Protein AF-0000000084498545 (afdb_homodimer)

Radius of gyration: 18.56 Å; Cα contacts (8 Å, |Δi|>4): 744; chains: 2; bounding box: 38×65×35 Å

pLDDT: mean 92.35, std 13.58, range [27.62, 98.94]

Nearest PDB structures (foldseek):
  8hjx-assembly1_B  TM=9.190E-01  e=2.070E-10  Thermotoga maritima MSB8
  8awn-assembly1_A-2  TM=9.269E-01  e=2.419E-10  Thermotoga maritima
  8zyg-assembly1_B  TM=9.243E-01  e=6.827E-10  Thermotoga maritima MSB8
  8awo-assembly1_B  TM=9.135E-01  e=8.401E-10  Thermotoga maritima
  8zyh-assembly1_B  TM=9.111E-01  e=8.401E-10  Thermotoga maritima MSB8

Foldseek 3Di:
DPVDDDDDPVPFDKDDDDADPWPQKIKTFGADCPPHDFKTKMKMKHAAQTKDAKKFAQKKKKKAWQAAKWWKQWQLDTDIDGHGDMDIHHHGIIMMITRNDNGITMMMMMITDDPTGDMGGDPDDSDDPVD/DVVDDDDDPVPFDKDDDDADPFPQKIKTFGADCPPHDFKTKMKMKHAAQTKDAKKFAQKKKKKAWQAAKWWKQWQLDTDIDGHGDMDIHHHGIIMMITRNDNGITMMMMMITDDPTGDMGGDPDDSDDPVD

Sequence (262 aa):
MDGYYRGNINDVKSSEVKIGNSRDAYIQWLITDRQEKSYAMRRFIIKPNGIIQMHYHDYYESLYIIRGKCIACVNNDSMELKSGDFIFIDSRFKHELINNGSEDLEFICVINYTKNMDIIPVNDECRDNVIMDGYYRGNINDVKSSEVKIGNSRDAYIQWLITDRQEKSYAMRRFIIKPNGIIQMHYHDYYESLYIIRGKCIACVNNDSMELKSGDFIFIDSRFKHELINNGSEDLEFICVINYTKNMDIIPVNDECRDNVI

Secondary structure (DSSP, 8-state):
--SEEEEEGGGS--EE--STT-EEEEEEEEE--TTS-SEEEEEEEEEEEEEEEEEEESS-EEEEEEESEEEEEETTEEEEEETTEEEEE-TT--EEEE--SSS-EEEEEEEE--S---EEE----S-TT--/--SEEEEEGGGS--EE--STT-EEEEEEEEE--TTS-SEEEEEEEEEEEEEEEEEEESS-EEEEEEESEEEEEETTEEEEEETTEEEEE-TT--EEEE--SSS-EEEEEEEE--S---EEE----SGGG--

Structure (mmCIF, N/CA/C/O backbone):
data_AF-0000000084498545-model_v1
#
loop_
_entity.id
_entity.type
_entity.pdbx_description
1 polymer 'Cupin type-2 domain-containing protein'
#
loop_
_atom_site.group_PDB
_atom_site.id
_atom_site.type_symbol
_atom_site.label_atom_id
_atom_site.label_alt_id
_atom_site.label_comp_id
_atom_site.label_asym_id
_atom_site.label_entity_id
_atom_site.label_seq_id
_atom_site.pdbx_PDB_ins_code
_atom_site.Cartn_x
_atom_site.Cartn_y
_atom_site.Cartn_z
_atom_site.occupancy
_atom_site.B_iso_or_equiv
_atom_site.auth_seq_id
_atom_site.auth_comp_id
_atom_site.auth_asym_id
_atom_site.auth_atom_id
_atom_site.pdbx_PDB_model_num
ATOM 1 N N . MET A 1 1 ? 6.672 19.453 -12.797 1 48.66 1 MET A N 1
ATOM 2 C CA . MET A 1 1 ? 5.719 18.391 -12.453 1 48.66 1 MET A CA 1
ATOM 3 C C . MET A 1 1 ? 5.066 18.672 -11.102 1 48.66 1 MET A C 1
ATOM 5 O O . MET A 1 1 ? 5.688 19.266 -10.219 1 48.66 1 MET A O 1
ATOM 9 N N . ASP A 1 2 ? 3.715 18.781 -11.039 1 66.88 2 ASP A N 1
ATOM 10 C CA . ASP A 1 2 ? 2.924 19.406 -9.992 1 66.88 2 ASP A CA 1
ATOM 11 C C . ASP A 1 2 ? 3.234 18.797 -8.625 1 66.88 2 ASP A C 1
ATOM 13 O O . ASP A 1 2 ? 2.748 19.281 -7.602 1 66.88 2 ASP A O 1
ATOM 17 N N . GLY A 1 3 ? 4.418 17.953 -8.469 1 86.81 3 GLY A N 1
ATOM 18 C CA . GLY A 1 3 ? 4.957 17.359 -7.254 1 86.81 3 GLY A CA 1
ATOM 19 C C . GLY A 1 3 ? 4.031 16.344 -6.621 1 86.81 3 GLY A C 1
ATOM 20 O O . GLY A 1 3 ? 4.316 15.812 -5.543 1 86.81 3 GLY A O 1
ATOM 21 N N . TYR A 1 4 ? 2.801 16.25 -7.176 1 91.81 4 TYR A N 1
ATOM 22 C CA . TYR A 1 4 ? 1.866 15.203 -6.758 1 91.81 4 TYR A CA 1
ATOM 23 C C . TYR A 1 4 ? 1.003 14.75 -7.926 1 91.81 4 TYR A C 1
ATOM 25 O O . TYR A 1 4 ? 0.909 15.438 -8.945 1 91.81 4 TYR A O 1
ATOM 33 N N . TYR A 1 5 ? 0.471 13.594 -7.859 1 92.12 5 TYR A N 1
ATOM 34 C CA . TYR A 1 5 ? -0.534 13.102 -8.797 1 92.12 5 TYR A CA 1
ATOM 35 C C . TYR A 1 5 ? -1.561 12.227 -8.078 1 92.12 5 TYR A C 1
ATOM 37 O O . TYR A 1 5 ? -1.233 11.531 -7.113 1 92.12 5 TYR A O 1
ATOM 45 N N . ARG A 1 6 ? -2.781 12.367 -8.523 1 94.75 6 ARG A N 1
ATOM 46 C CA . ARG A 1 6 ? -3.871 11.594 -7.938 1 94.75 6 ARG A CA 1
ATOM 47 C C . ARG A 1 6 ? -4.652 10.844 -9.016 1 94.75 6 ARG A C 1
ATOM 49 O O . ARG A 1 6 ? -4.652 11.25 -10.18 1 94.75 6 ARG A O 1
ATOM 56 N N . GLY A 1 7 ? -5.203 9.797 -8.703 1 96.94 7 GLY A N 1
ATOM 57 C CA . GLY A 1 7 ? -6.066 9.023 -9.578 1 96.94 7 GLY A CA 1
ATOM 58 C C . GLY A 1 7 ? -7.098 8.203 -8.82 1 96.94 7 GLY A C 1
ATOM 59 O O . GLY A 1 7 ? -7.16 8.25 -7.594 1 96.94 7 GLY A O 1
ATOM 60 N N . ASN A 1 8 ? -8.008 7.582 -9.539 1 98.69 8 ASN A N 1
ATOM 61 C CA . ASN A 1 8 ? -8.992 6.637 -9.039 1 98.69 8 ASN A CA 1
ATOM 62 C C . ASN A 1 8 ? -8.891 5.289 -9.75 1 98.69 8 ASN A C 1
ATOM 64 O O . ASN A 1 8 ? -8.688 5.234 -10.961 1 98.69 8 ASN A O 1
ATOM 68 N N . ILE A 1 9 ? -9.094 4.289 -8.984 1 98.75 9 ILE A N 1
ATOM 69 C CA . ILE A 1 9 ? -8.93 2.949 -9.539 1 98.75 9 ILE A CA 1
ATOM 70 C C . ILE A 1 9 ? -9.883 2.758 -10.719 1 98.75 9 ILE A C 1
ATOM 72 O O . ILE A 1 9 ? -9.586 2.014 -11.656 1 98.75 9 ILE A O 1
ATOM 76 N N . ASN A 1 10 ? -10.969 3.406 -10.727 1 98.56 10 ASN A N 1
ATOM 77 C CA . ASN A 1 10 ? -11.945 3.252 -11.797 1 98.56 10 ASN A CA 1
ATOM 78 C C . ASN A 1 10 ? -11.422 3.812 -13.117 1 98.56 10 ASN A C 1
ATOM 80 O O . ASN A 1 10 ? -11.977 3.525 -14.18 1 98.56 10 ASN A O 1
ATOM 84 N N . ASP A 1 11 ? -10.406 4.664 -13.031 1 98.25 11 ASP A N 1
ATOM 85 C CA . ASP A 1 11 ? -9.844 5.273 -14.234 1 98.25 11 ASP A CA 1
ATOM 86 C C . ASP A 1 11 ? -8.516 4.621 -14.609 1 98.25 11 ASP A C 1
ATOM 88 O O . ASP A 1 11 ? -7.777 5.141 -15.453 1 98.25 11 ASP A O 1
ATOM 92 N N . VAL A 1 12 ? -8.133 3.59 -13.938 1 98.38 12 VAL A N 1
ATOM 93 C CA . VAL A 1 12 ? -6.906 2.859 -14.227 1 98.38 12 VAL A CA 1
ATOM 94 C C . VAL A 1 12 ? -7.238 1.534 -14.906 1 98.38 12 VAL A C 1
ATOM 96 O O . VAL A 1 12 ? -8.055 0.757 -14.406 1 98.38 12 VAL A O 1
ATOM 99 N N . LYS A 1 13 ? -6.652 1.295 -16.031 1 98.12 13 LYS A N 1
ATOM 100 C CA . LYS A 1 13 ? -6.902 0.06 -16.766 1 98.12 13 LYS A CA 1
ATOM 101 C C . LYS A 1 13 ? -6.543 -1.164 -15.922 1 98.12 13 LYS A C 1
ATOM 103 O O . LYS A 1 13 ? -5.484 -1.201 -15.289 1 98.12 13 LYS A O 1
ATOM 108 N N . SER A 1 14 ? -7.484 -2.088 -15.844 1 98.69 14 SER A N 1
ATOM 109 C CA . SER A 1 14 ? -7.25 -3.395 -15.242 1 98.69 14 SER A CA 1
ATOM 110 C C . SER A 1 14 ? -6.797 -4.414 -16.281 1 98.69 14 SER A C 1
ATOM 112 O O . SER A 1 14 ? -7.426 -4.559 -17.328 1 98.69 14 SER A O 1
ATOM 114 N N . SER A 1 15 ? -5.68 -5.098 -15.992 1 98.62 15 SER A N 1
ATOM 115 C CA . SER A 1 15 ? -5.148 -6.082 -16.922 1 98.62 15 SER A CA 1
ATOM 116 C C . SER A 1 15 ? -5.094 -7.473 -16.297 1 98.62 15 SER A C 1
ATOM 118 O O . SER A 1 15 ? -4.852 -7.605 -15.102 1 98.62 15 SER A O 1
ATOM 120 N N . GLU A 1 16 ? -5.289 -8.438 -17.109 1 98.5 16 GLU A N 1
ATOM 121 C CA . GLU A 1 16 ? -5.121 -9.797 -16.609 1 98.5 16 GLU A CA 1
ATOM 122 C C . GLU A 1 16 ? -3.666 -10.078 -16.234 1 98.5 16 GLU A C 1
ATOM 124 O O . GLU A 1 16 ? -2.748 -9.648 -16.938 1 98.5 16 GLU A O 1
ATOM 129 N N . VAL A 1 17 ? -3.512 -10.781 -15.117 1 98.38 17 VAL A N 1
ATOM 130 C CA . VAL A 1 17 ? -2.18 -11.258 -14.75 1 98.38 17 VAL A CA 1
ATOM 131 C C . VAL A 1 17 ? -1.773 -12.406 -15.672 1 98.38 17 VAL A C 1
ATOM 133 O O . VAL A 1 17 ? -2.432 -13.445 -15.711 1 98.38 17 VAL A O 1
ATOM 136 N N . LYS A 1 18 ? -0.677 -12.18 -16.391 1 93.75 18 LYS A N 1
ATOM 137 C CA . LYS A 1 18 ? -0.259 -13.172 -17.375 1 93.75 18 LYS A CA 1
ATOM 138 C C . LYS A 1 18 ? 1.038 -13.852 -16.953 1 93.75 18 LYS A C 1
ATOM 140 O O . LYS A 1 18 ? 2.076 -13.68 -17.594 1 93.75 18 LYS A O 1
ATOM 145 N N . ILE A 1 19 ? 1.037 -14.523 -15.953 1 95.19 19 ILE A N 1
ATOM 146 C CA . ILE A 1 19 ? 2.166 -15.289 -15.438 1 95.19 19 ILE A CA 1
ATOM 147 C C . ILE A 1 19 ? 1.851 -16.781 -15.516 1 95.19 19 ILE A C 1
ATOM 149 O O . ILE A 1 19 ? 0.992 -17.281 -14.781 1 95.19 19 ILE A O 1
ATOM 153 N N . GLY A 1 20 ? 2.605 -17.469 -16.328 1 94.56 20 GLY A N 1
ATOM 154 C CA . GLY A 1 20 ? 2.365 -18.906 -16.422 1 94.56 20 GLY A CA 1
ATOM 155 C C . GLY A 1 20 ? 0.904 -19.25 -16.641 1 94.56 20 GLY A C 1
ATOM 156 O O . GLY A 1 20 ? 0.271 -18.75 -17.578 1 94.56 20 GLY A O 1
ATOM 157 N N . ASN A 1 21 ? 0.377 -20.062 -15.703 1 94 21 ASN A N 1
ATOM 158 C CA . ASN A 1 21 ? -1 -20.531 -15.812 1 94 21 ASN A CA 1
ATOM 159 C C . ASN A 1 21 ? -1.938 -19.734 -14.906 1 94 21 ASN A C 1
ATOM 161 O O . ASN A 1 21 ? -3 -20.234 -14.523 1 94 21 ASN A O 1
ATOM 165 N N . SER A 1 22 ? -1.558 -18.578 -14.5 1 97.44 22 SER A N 1
ATOM 166 C CA . SER A 1 22 ? -2.432 -17.734 -13.695 1 97.44 22 SER A CA 1
ATOM 167 C C . SER A 1 22 ? -3.779 -17.531 -14.375 1 97.44 22 SER A C 1
ATOM 169 O O . SER A 1 22 ? -3.865 -17.516 -15.609 1 97.44 22 SER A O 1
ATOM 171 N N . ARG A 1 23 ? -4.781 -17.453 -13.625 1 97.62 23 ARG A N 1
ATOM 172 C CA . ARG A 1 23 ? -6.117 -17.25 -14.172 1 97.62 23 ARG A CA 1
ATOM 173 C C . ARG A 1 23 ? -6.992 -16.453 -13.219 1 97.62 23 ARG A C 1
ATOM 175 O O . ARG A 1 23 ? -6.848 -16.547 -12 1 97.62 23 ARG A O 1
ATOM 182 N N . ASP A 1 24 ? -7.961 -15.75 -13.789 1 98.62 24 ASP A N 1
ATOM 183 C CA . ASP A 1 24 ? -8.977 -14.992 -13.055 1 98.62 24 ASP A CA 1
ATOM 184 C C . ASP A 1 24 ? -8.336 -14.062 -12.023 1 98.62 24 ASP A C 1
ATOM 186 O O . ASP A 1 24 ? -8.812 -13.961 -10.898 1 98.62 24 ASP A O 1
ATOM 190 N N . ALA A 1 25 ? -7.184 -13.547 -12.352 1 98.88 25 ALA A N 1
ATOM 191 C CA . ALA A 1 25 ? -6.441 -12.562 -11.562 1 98.88 25 ALA A CA 1
ATOM 192 C C . ALA A 1 25 ? -6.16 -11.305 -12.375 1 98.88 25 ALA A C 1
ATOM 194 O O . ALA A 1 25 ? -5.836 -11.383 -13.562 1 98.88 25 ALA A O 1
ATOM 195 N N . TYR A 1 26 ? -6.332 -10.18 -11.734 1 98.94 26 TYR A N 1
ATOM 196 C CA . TYR A 1 26 ? -6.23 -8.906 -12.438 1 98.94 26 TYR A CA 1
ATOM 197 C C . TYR A 1 26 ? -5.371 -7.918 -11.656 1 98.94 26 TYR A C 1
ATOM 199 O O . TYR A 1 26 ? -5.324 -7.965 -10.422 1 98.94 26 TYR A O 1
ATOM 207 N N . ILE A 1 27 ? -4.688 -7.035 -12.43 1 98.81 27 ILE A N 1
ATOM 208 C CA . ILE A 1 27 ? -3.746 -6.098 -11.828 1 98.81 27 ILE A CA 1
ATOM 209 C C . ILE A 1 27 ? -4.016 -4.688 -12.344 1 98.81 27 ILE A C 1
ATOM 211 O O . ILE A 1 27 ? -4.363 -4.508 -13.516 1 98.81 27 ILE A O 1
ATOM 215 N N . GLN A 1 28 ? -3.99 -3.693 -11.477 1 98.81 28 GLN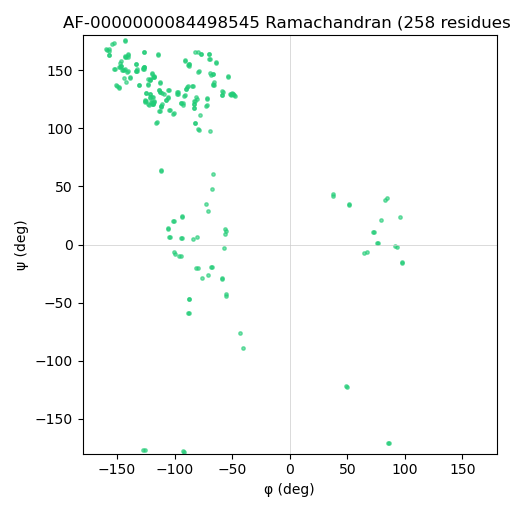 A N 1
ATOM 216 C CA . GLN A 1 28 ? -3.943 -2.273 -11.812 1 98.81 28 GLN A CA 1
ATOM 217 C C . GLN A 1 28 ? -2.672 -1.624 -11.273 1 98.81 28 GLN A C 1
ATOM 219 O O . GLN A 1 28 ? -2.373 -1.729 -10.078 1 98.81 28 GLN A O 1
ATOM 224 N N . TRP A 1 29 ? -1.874 -1.01 -12.141 1 97.94 29 TRP A N 1
ATOM 225 C CA . TRP A 1 29 ? -0.716 -0.222 -11.734 1 97.94 29 TRP A CA 1
ATOM 226 C C . TRP A 1 29 ? -1.133 1.188 -11.328 1 97.94 29 TRP A C 1
ATOM 228 O O . TRP A 1 29 ? -1.426 2.025 -12.18 1 97.94 29 TRP A O 1
ATOM 238 N N . LEU A 1 30 ? -1.151 1.482 -10 1 97.69 30 LEU A N 1
ATOM 239 C CA . LEU A 1 30 ? -1.702 2.734 -9.492 1 97.69 30 LEU A CA 1
ATOM 240 C C . LEU A 1 30 ? -0.637 3.824 -9.461 1 97.69 30 LEU A C 1
ATOM 242 O O . LEU A 1 30 ? -0.842 4.914 -10 1 97.69 30 LEU A O 1
ATOM 246 N N . ILE A 1 31 ? 0.447 3.572 -8.727 1 95.62 31 ILE A N 1
ATOM 247 C CA . ILE A 1 31 ? 1.574 4.492 -8.641 1 95.62 31 ILE A CA 1
ATOM 248 C C . ILE A 1 31 ? 2.836 3.816 -9.172 1 95.62 31 ILE A C 1
ATOM 250 O O . ILE A 1 31 ? 3.275 2.797 -8.641 1 95.62 31 ILE A O 1
ATOM 254 N N . THR A 1 32 ? 3.398 4.398 -10.164 1 92.56 32 THR A N 1
ATOM 255 C CA . THR A 1 32 ? 4.559 3.846 -10.852 1 92.56 32 THR A CA 1
ATOM 256 C C . THR A 1 32 ? 5.68 4.883 -10.938 1 92.56 32 THR A C 1
ATOM 258 O O . THR A 1 32 ? 5.578 5.965 -10.359 1 92.56 32 THR A O 1
ATOM 261 N N . ASP A 1 33 ? 6.738 4.359 -11.648 1 74.12 33 ASP A N 1
ATOM 262 C CA . ASP A 1 33 ? 7.992 5.105 -11.703 1 74.12 33 ASP A CA 1
ATOM 263 C C . ASP A 1 33 ? 7.824 6.414 -12.477 1 74.12 33 ASP A C 1
ATOM 265 O O . ASP A 1 33 ? 8.445 6.605 -13.516 1 74.12 33 ASP A O 1
ATOM 269 N N . ARG A 1 34 ? 6.926 7.074 -11.812 1 64.56 34 ARG A N 1
ATOM 270 C CA . ARG A 1 34 ? 6.957 8.453 -12.305 1 64.56 34 ARG A CA 1
ATOM 271 C C . ARG A 1 34 ? 8.141 9.211 -11.719 1 64.56 34 ARG A C 1
ATOM 273 O O . ARG A 1 34 ? 8.375 9.156 -10.508 1 64.56 34 ARG A O 1
ATOM 280 N N . GLN A 1 35 ? 9.039 9.516 -12.539 1 59 35 GLN A N 1
ATOM 281 C CA . GLN A 1 35 ? 10.188 10.336 -12.18 1 59 35 GLN A CA 1
ATOM 282 C C . GLN A 1 35 ? 11.25 9.516 -11.445 1 59 35 GLN A C 1
ATOM 284 O O . GLN A 1 35 ? 11.867 10 -10.5 1 59 35 GLN A O 1
ATOM 289 N N . GLU A 1 36 ? 11.266 8.289 -11.562 1 66.06 36 GLU A N 1
ATOM 290 C CA . GLU A 1 36 ? 12.352 7.422 -11.125 1 66.06 36 GLU A CA 1
ATOM 291 C C . GLU A 1 36 ? 12.219 7.074 -9.641 1 66.06 36 GLU A C 1
ATOM 293 O O . GLU A 1 36 ? 13.195 7.137 -8.891 1 66.06 36 GLU A O 1
ATOM 298 N N . LYS A 1 37 ? 11.109 6.859 -9.289 1 75.44 37 LYS A N 1
ATOM 299 C CA . LYS A 1 37 ? 10.867 6.508 -7.891 1 75.44 37 LYS A CA 1
ATOM 300 C C . LYS A 1 37 ? 11.195 5.039 -7.625 1 75.44 37 LYS A C 1
ATOM 302 O O . LYS A 1 37 ? 11.43 4.273 -8.562 1 75.44 37 LYS A O 1
ATOM 307 N N . SER A 1 38 ? 11.289 4.719 -6.348 1 90.81 38 SER A N 1
ATOM 308 C CA . SER A 1 38 ? 11.945 3.486 -5.93 1 90.81 38 SER A CA 1
ATOM 309 C C . SER A 1 38 ? 10.945 2.354 -5.75 1 90.81 38 SER A C 1
ATOM 311 O O . SER A 1 38 ? 11.328 1.198 -5.562 1 90.81 38 SER A O 1
ATOM 313 N N . TYR A 1 39 ? 9.633 2.65 -5.789 1 95.81 39 TYR A N 1
ATOM 314 C CA . TYR A 1 39 ? 8.641 1.596 -5.59 1 95.81 39 TYR A CA 1
ATOM 315 C C . TYR A 1 39 ? 7.441 1.794 -6.5 1 95.81 39 TYR A C 1
ATOM 317 O O . TYR A 1 39 ? 7.273 2.863 -7.094 1 95.81 39 TYR A O 1
ATOM 325 N N . ALA A 1 40 ? 6.691 0.773 -6.691 1 97 40 ALA A N 1
ATOM 326 C CA . ALA A 1 40 ? 5.383 0.835 -7.34 1 97 40 ALA A CA 1
ATOM 327 C C . ALA A 1 40 ? 4.289 0.306 -6.418 1 97 40 ALA A C 1
ATOM 329 O O . ALA A 1 40 ? 4.516 -0.631 -5.648 1 97 40 ALA A O 1
ATOM 330 N N . MET A 1 41 ? 3.141 0.955 -6.465 1 97.81 41 MET A N 1
ATOM 331 C CA . MET A 1 41 ? 1.937 0.499 -5.773 1 97.81 41 MET A CA 1
ATOM 332 C C . MET A 1 41 ? 0.918 -0.054 -6.766 1 97.81 41 MET A C 1
ATOM 334 O O . MET A 1 41 ? 0.542 0.628 -7.719 1 97.81 41 MET A O 1
ATOM 338 N N . ARG A 1 42 ? 0.53 -1.253 -6.52 1 98.69 42 ARG A N 1
ATOM 339 C CA . ARG A 1 42 ? -0.386 -1.949 -7.418 1 98.69 42 ARG A CA 1
ATOM 340 C C . ARG A 1 42 ? -1.581 -2.51 -6.652 1 98.69 42 ARG A C 1
ATOM 342 O O . ARG A 1 42 ? -1.481 -2.797 -5.457 1 98.69 42 ARG A O 1
ATOM 349 N N . ARG A 1 43 ? -2.67 -2.621 -7.344 1 98.94 43 ARG A N 1
ATOM 350 C CA . ARG A 1 43 ? -3.877 -3.256 -6.82 1 98.94 43 ARG A CA 1
ATOM 351 C C . ARG A 1 43 ? -4.191 -4.539 -7.582 1 98.94 43 ARG A C 1
ATOM 353 O O . ARG A 1 43 ? -4.148 -4.562 -8.812 1 98.94 43 ARG A O 1
ATOM 360 N N . PHE A 1 44 ? -4.477 -5.613 -6.875 1 98.94 44 PHE A N 1
ATOM 361 C CA . PHE A 1 44 ? -4.836 -6.887 -7.488 1 98.94 44 PHE A CA 1
ATOM 362 C C . PHE A 1 44 ? -6.25 -7.301 -7.086 1 98.94 44 PHE A C 1
ATOM 364 O O . PHE A 1 44 ? -6.668 -7.074 -5.949 1 98.94 44 PHE A O 1
ATOM 371 N N . ILE A 1 45 ? -6.926 -7.914 -8 1 98.94 45 ILE A N 1
ATOM 372 C CA . ILE A 1 45 ? -8.164 -8.648 -7.754 1 98.94 45 ILE A CA 1
ATOM 373 C C . ILE A 1 45 ? -8.016 -10.086 -8.227 1 98.94 45 ILE A C 1
ATOM 375 O O . ILE A 1 45 ? -7.648 -10.336 -9.383 1 98.94 45 ILE A O 1
ATOM 379 N N . ILE A 1 46 ? -8.18 -11.016 -7.355 1 98.94 46 ILE A N 1
ATOM 380 C CA . ILE A 1 46 ? -8.273 -12.414 -7.746 1 98.94 46 ILE A CA 1
ATOM 381 C C . ILE A 1 46 ? -9.688 -12.93 -7.5 1 98.94 46 ILE A C 1
ATOM 383 O O . ILE A 1 46 ? -10.18 -12.891 -6.371 1 98.94 46 ILE A O 1
ATOM 387 N N . LYS A 1 47 ? -10.352 -13.375 -8.57 1 98.94 47 LYS A N 1
ATOM 388 C CA . LYS A 1 47 ? -11.711 -13.891 -8.469 1 98.94 47 LYS A CA 1
ATOM 389 C C . LYS A 1 47 ? -11.734 -15.227 -7.719 1 98.94 47 LYS A C 1
ATOM 391 O O . LYS A 1 47 ? -10.695 -15.867 -7.543 1 98.94 47 LYS A O 1
ATOM 396 N N . PRO A 1 48 ? -12.977 -15.562 -7.191 1 98.81 48 PRO A N 1
ATOM 397 C CA . PRO A 1 48 ? -13.062 -16.891 -6.582 1 98.81 48 PRO A CA 1
ATOM 398 C C . PRO A 1 48 ? -12.5 -18 -7.477 1 98.81 48 PRO A C 1
ATOM 400 O O . PRO A 1 48 ? -12.797 -18.031 -8.672 1 98.81 48 PRO A O 1
ATOM 403 N N . ASN A 1 49 ? -11.617 -18.828 -6.93 1 98 49 ASN A N 1
ATOM 404 C CA . ASN A 1 49 ? -10.938 -19.938 -7.598 1 98 49 ASN A CA 1
ATOM 405 C C . ASN A 1 49 ? -9.82 -19.438 -8.508 1 98 49 ASN A C 1
ATOM 407 O O . ASN A 1 49 ? -9.164 -20.234 -9.18 1 98 49 ASN A O 1
ATOM 411 N N . GLY A 1 50 ? -9.609 -18.172 -8.555 1 98.5 50 GLY A N 1
ATOM 412 C CA . GLY A 1 50 ? -8.492 -17.625 -9.305 1 98.5 50 GLY A CA 1
ATOM 413 C C . GLY A 1 50 ? -7.148 -17.938 -8.672 1 98.5 50 GLY A C 1
ATOM 414 O O . GLY A 1 50 ? -7.078 -18.312 -7.504 1 98.5 50 GLY A O 1
ATOM 415 N N . ILE A 1 51 ? -6.055 -17.75 -9.492 1 97.38 51 ILE A N 1
ATOM 416 C CA . ILE A 1 51 ? -4.723 -18.125 -9.023 1 97.38 51 ILE A CA 1
ATOM 417 C C . ILE A 1 51 ? -3.674 -17.234 -9.688 1 97.38 51 ILE A C 1
ATOM 419 O O . ILE A 1 51 ? -3.781 -16.922 -10.875 1 97.38 51 ILE A O 1
ATOM 423 N N . ILE A 1 52 ? -2.738 -16.797 -8.969 1 98.19 52 ILE A N 1
ATOM 424 C CA . ILE A 1 52 ? -1.442 -16.359 -9.484 1 98.19 52 ILE A CA 1
ATOM 425 C C . ILE A 1 52 ? -0.408 -17.469 -9.258 1 98.19 52 ILE A C 1
ATOM 427 O O . ILE A 1 52 ? -0.019 -17.734 -8.125 1 98.19 52 ILE A O 1
ATOM 431 N N . GLN A 1 53 ? 0.012 -18 -10.281 1 95.44 53 GLN A N 1
ATOM 432 C CA . GLN A 1 53 ? 0.835 -19.203 -10.234 1 95.44 53 GLN A CA 1
ATOM 433 C C . GLN A 1 53 ? 2.166 -18.938 -9.539 1 95.44 53 GLN A C 1
ATOM 435 O O . GLN A 1 53 ? 2.674 -17.812 -9.57 1 95.44 53 GLN A O 1
ATOM 440 N N . MET A 1 54 ? 2.707 -20.031 -9.047 1 96.25 54 MET A N 1
ATOM 441 C CA . MET A 1 54 ? 4.023 -19.984 -8.414 1 96.25 54 MET A CA 1
ATOM 442 C C . MET A 1 54 ? 5.043 -19.312 -9.344 1 96.25 54 MET A C 1
ATOM 444 O O . MET A 1 54 ? 5.121 -19.656 -10.523 1 96.25 54 MET A O 1
ATOM 448 N N . HIS A 1 55 ? 5.742 -18.359 -8.82 1 97.19 55 HIS A N 1
ATOM 449 C CA . HIS A 1 55 ? 6.723 -17.594 -9.586 1 97.19 55 HIS A CA 1
ATOM 450 C C . HIS A 1 55 ? 7.738 -16.922 -8.664 1 97.19 55 HIS A C 1
ATOM 452 O O . HIS A 1 55 ? 7.598 -16.984 -7.438 1 97.19 55 HIS A O 1
ATOM 458 N N . TYR A 1 56 ? 8.797 -16.422 -9.188 1 97 56 TYR A N 1
ATOM 459 C CA . TYR A 1 56 ? 9.727 -15.578 -8.445 1 97 56 TYR A CA 1
ATOM 460 C C . TYR A 1 56 ? 10.227 -14.43 -9.305 1 97 56 TYR A C 1
ATOM 462 O O . TYR A 1 56 ? 10.016 -14.414 -10.523 1 97 56 TYR A O 1
ATOM 470 N N . HIS A 1 57 ? 10.773 -13.453 -8.766 1 97.81 57 HIS A N 1
ATOM 471 C CA . HIS A 1 57 ? 11.32 -12.266 -9.406 1 97.81 57 HIS A CA 1
ATOM 472 C C . HIS A 1 57 ? 12.367 -11.594 -8.531 1 97.81 57 HIS A C 1
ATOM 474 O O . HIS A 1 57 ? 12.547 -11.969 -7.367 1 97.81 57 HIS A O 1
ATOM 480 N N . ASP A 1 58 ? 13.109 -10.641 -9.109 1 97.44 58 ASP A N 1
ATOM 481 C CA . ASP A 1 58 ? 14.273 -10.047 -8.453 1 97.44 58 ASP A CA 1
ATOM 482 C C . ASP A 1 58 ? 13.852 -8.961 -7.473 1 97.44 58 ASP A C 1
ATOM 484 O O . ASP A 1 58 ? 14.641 -8.539 -6.625 1 97.44 58 ASP A O 1
ATOM 488 N N . TYR A 1 59 ? 12.688 -8.422 -7.598 1 96.19 59 TYR A N 1
ATOM 489 C CA . TYR A 1 59 ? 12.219 -7.418 -6.648 1 96.19 59 TYR A CA 1
ATOM 490 C C . TYR A 1 59 ? 11.531 -8.07 -5.457 1 96.19 59 TYR A C 1
ATOM 492 O O . TYR A 1 59 ? 11.125 -9.234 -5.531 1 96.19 59 TYR A O 1
ATOM 500 N N . TYR A 1 60 ? 11.531 -7.41 -4.32 1 95.56 60 TYR A N 1
ATOM 501 C CA . TYR A 1 60 ? 10.719 -7.859 -3.191 1 95.56 60 TYR A CA 1
ATOM 502 C C . TYR A 1 60 ? 9.344 -7.203 -3.217 1 95.56 60 TYR A C 1
ATOM 504 O O . TYR A 1 60 ? 9.133 -6.207 -3.914 1 95.56 60 TYR A O 1
ATOM 512 N N . GLU A 1 61 ? 8.406 -7.816 -2.555 1 97.12 61 GLU A N 1
ATOM 513 C CA . GLU A 1 61 ? 7.051 -7.277 -2.611 1 97.12 61 GLU A CA 1
ATOM 514 C C . GLU A 1 61 ? 6.359 -7.379 -1.254 1 97.12 61 GLU A C 1
ATOM 516 O O . GLU A 1 61 ? 6.734 -8.211 -0.422 1 97.12 61 GLU A O 1
ATOM 521 N N . SER A 1 62 ? 5.484 -6.453 -0.96 1 97.25 62 SER A N 1
ATOM 522 C CA . SER A 1 62 ? 4.641 -6.395 0.228 1 97.25 62 SER A CA 1
ATOM 523 C C . SER A 1 62 ? 3.162 -6.371 -0.144 1 97.25 62 SER A C 1
ATOM 525 O O . SER A 1 62 ? 2.746 -5.594 -1.004 1 97.25 62 SER A O 1
ATOM 527 N N . LEU A 1 63 ? 2.404 -7.223 0.451 1 98.75 63 LEU A N 1
ATOM 528 C CA . LEU A 1 63 ? 0.965 -7.266 0.21 1 98.75 63 LEU A CA 1
ATOM 529 C C . LEU A 1 63 ? 0.193 -6.848 1.456 1 98.75 63 LEU A C 1
ATOM 5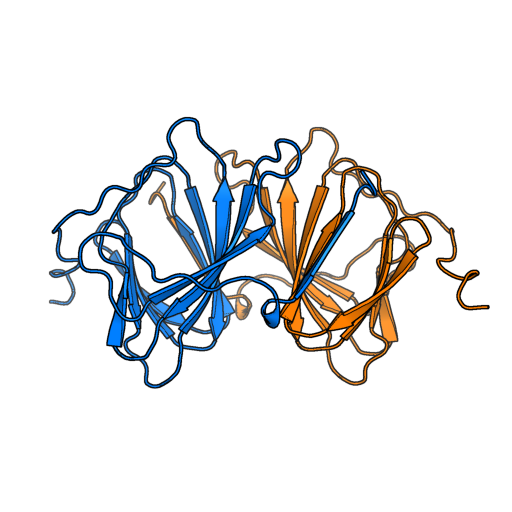31 O O . LEU A 1 63 ? 0.552 -7.23 2.572 1 98.75 63 LEU A O 1
ATOM 535 N N . TYR A 1 64 ? -0.824 -6.094 1.312 1 98.94 64 TYR A N 1
ATOM 536 C CA . TYR A 1 64 ? -1.863 -5.863 2.311 1 98.94 64 TYR A CA 1
ATOM 537 C C . TYR A 1 64 ? -3.225 -6.312 1.791 1 98.94 64 TYR A C 1
ATOM 539 O O . TYR A 1 64 ? -3.707 -5.801 0.777 1 98.94 64 TYR A O 1
ATOM 547 N N . ILE A 1 65 ? -3.863 -7.27 2.51 1 98.94 65 ILE A N 1
ATOM 548 C CA . ILE A 1 65 ? -5.141 -7.824 2.078 1 98.94 65 ILE A CA 1
ATOM 549 C C . ILE A 1 65 ? -6.277 -6.91 2.527 1 98.94 65 ILE A C 1
ATOM 551 O O . ILE A 1 65 ? -6.5 -6.73 3.729 1 98.94 65 ILE A O 1
ATOM 555 N N . ILE A 1 66 ? -6.977 -6.379 1.567 1 98.88 66 ILE A N 1
ATOM 556 C CA . ILE A 1 66 ? -8.055 -5.441 1.852 1 98.88 66 ILE A CA 1
ATOM 557 C C . ILE A 1 66 ? -9.359 -6.203 2.082 1 98.88 66 ILE A C 1
ATOM 559 O O . ILE A 1 66 ? -10.102 -5.902 3.014 1 98.88 66 ILE A O 1
ATOM 563 N N . ARG A 1 67 ? -9.594 -7.125 1.186 1 98.56 67 ARG A N 1
ATOM 564 C CA . ARG A 1 67 ? -10.828 -7.91 1.211 1 98.56 67 ARG A CA 1
ATOM 565 C C . ARG A 1 67 ? -10.578 -9.336 0.739 1 98.56 67 ARG A C 1
ATOM 567 O O . ARG A 1 67 ? -9.734 -9.57 -0.128 1 98.56 67 ARG A O 1
ATOM 574 N N . GLY A 1 68 ? -11.406 -10.273 1.297 1 98.75 68 GLY A N 1
ATOM 575 C CA . GLY A 1 68 ? -11.344 -11.656 0.857 1 98.75 68 GLY A CA 1
ATOM 576 C C . GLY A 1 68 ? -10.289 -12.469 1.586 1 98.75 68 GLY A C 1
ATOM 577 O O . GLY A 1 68 ? -9.836 -12.078 2.666 1 98.75 68 GLY A O 1
ATOM 578 N N . LYS A 1 69 ? -10.055 -13.664 1.104 1 98.69 69 LYS A N 1
ATOM 579 C CA . LYS A 1 69 ? -9.047 -14.555 1.663 1 98.69 69 LYS A CA 1
ATOM 580 C C . LYS A 1 69 ? -8.352 -15.359 0.564 1 98.69 69 LYS A C 1
ATOM 582 O O . LYS A 1 69 ? -8.844 -15.43 -0.563 1 98.69 69 LYS A O 1
ATOM 587 N N . CYS A 1 70 ? -7.215 -15.883 0.896 1 98.44 70 CYS A N 1
ATOM 588 C CA . CYS A 1 70 ? -6.492 -16.734 -0.046 1 98.44 70 CYS A CA 1
ATOM 589 C C . CYS A 1 70 ? -5.539 -17.672 0.684 1 98.44 70 CYS A C 1
ATOM 591 O O . CYS A 1 70 ? -5.289 -17.5 1.879 1 98.44 70 CYS A O 1
ATOM 593 N N . ILE A 1 71 ? -5.16 -18.625 -0.001 1 97.75 71 ILE A N 1
ATOM 594 C CA . ILE A 1 71 ? -3.994 -19.406 0.386 1 97.75 71 ILE A CA 1
ATOM 595 C C . ILE A 1 71 ? -2.754 -18.875 -0.325 1 97.75 71 ILE A C 1
ATOM 597 O O . ILE A 1 71 ? -2.732 -18.766 -1.554 1 97.75 71 ILE A O 1
ATOM 601 N N . ALA A 1 72 ? -1.807 -18.484 0.433 1 97.5 72 ALA A N 1
ATOM 602 C CA . ALA A 1 72 ? -0.507 -18.094 -0.101 1 97.5 72 ALA A CA 1
ATOM 603 C C . ALA A 1 72 ? 0.543 -19.172 0.151 1 97.5 72 ALA A C 1
ATOM 605 O O . ALA A 1 72 ? 0.644 -19.703 1.26 1 97.5 72 ALA A O 1
ATOM 606 N N . CYS A 1 73 ? 1.241 -19.469 -0.809 1 95.69 73 CYS A N 1
ATOM 607 C CA . CYS A 1 73 ? 2.396 -20.344 -0.684 1 95.69 73 CYS A CA 1
ATOM 608 C C . CYS A 1 73 ? 3.693 -19.578 -0.911 1 95.69 73 CYS A C 1
ATOM 610 O O . CYS A 1 73 ? 3.898 -19 -1.979 1 95.69 73 CYS A O 1
ATOM 612 N N . VAL A 1 74 ? 4.508 -19.562 0.111 1 94.19 74 VAL A N 1
ATOM 613 C CA . VAL A 1 74 ? 5.809 -18.891 0.02 1 94.19 74 VAL A CA 1
ATOM 614 C C . VAL A 1 74 ? 6.914 -19.875 0.393 1 94.19 74 VAL A C 1
ATOM 616 O O . VAL A 1 74 ? 6.984 -20.344 1.535 1 94.19 74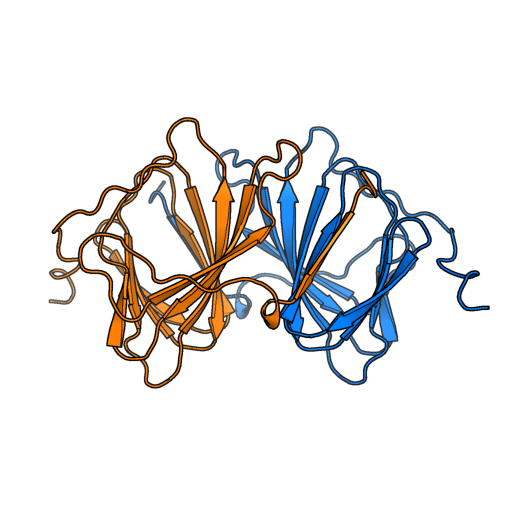 VAL A O 1
ATOM 619 N N . ASN A 1 75 ? 7.855 -20.078 -0.474 1 82 75 ASN A N 1
ATOM 620 C CA . ASN A 1 75 ? 8.945 -21.031 -0.316 1 82 75 ASN A CA 1
ATOM 621 C C . ASN A 1 75 ? 8.477 -22.312 0.373 1 82 75 ASN A C 1
ATOM 623 O O . ASN A 1 75 ? 9.078 -22.75 1.36 1 82 75 ASN A O 1
ATOM 627 N N . ASN A 1 76 ? 7.402 -22.906 0.107 1 81.56 76 ASN A N 1
ATOM 628 C CA . ASN A 1 76 ? 6.863 -24.203 0.507 1 81.56 76 ASN A CA 1
ATOM 629 C C . ASN A 1 76 ? 6.008 -24.094 1.765 1 81.56 76 ASN A C 1
ATOM 631 O O . ASN A 1 76 ? 5.574 -25.094 2.32 1 81.56 76 ASN A O 1
ATOM 635 N N . ASP A 1 77 ? 5.906 -22.906 2.307 1 90.06 77 ASP A N 1
ATOM 636 C CA . ASP A 1 77 ? 4.992 -22.672 3.418 1 90.06 77 ASP A CA 1
ATOM 637 C C . ASP A 1 77 ? 3.633 -22.188 2.916 1 90.06 77 ASP A C 1
ATOM 639 O O . ASP A 1 77 ? 3.555 -21.188 2.182 1 90.06 77 ASP A O 1
ATOM 643 N N . SER A 1 78 ? 2.664 -22.953 3.242 1 93.38 78 SER A N 1
ATOM 644 C CA . SER A 1 78 ? 1.304 -22.562 2.887 1 93.38 78 SER A CA 1
ATOM 645 C C . SER A 1 78 ? 0.604 -21.875 4.055 1 93.38 78 SER A C 1
ATOM 647 O O . SER A 1 78 ? 0.639 -22.375 5.184 1 93.38 78 SER A O 1
ATOM 649 N N . MET A 1 79 ? 0.025 -20.781 3.811 1 95.88 79 MET A N 1
ATOM 650 C CA . MET A 1 79 ? -0.674 -20.047 4.859 1 95.88 79 MET A CA 1
ATOM 651 C C . MET A 1 79 ? -1.934 -19.391 4.312 1 95.88 79 MET A C 1
ATOM 653 O O . MET A 1 79 ? -2.008 -19.062 3.123 1 95.88 79 MET A O 1
ATOM 657 N N . GLU A 1 80 ? -2.854 -19.25 5.191 1 97.75 80 GLU A N 1
ATOM 658 C CA . GLU A 1 80 ? -4.039 -18.484 4.824 1 97.75 80 GLU A CA 1
ATOM 659 C C . GLU A 1 80 ? -3.854 -17 5.121 1 97.75 80 GLU A C 1
ATOM 661 O O . GLU A 1 80 ? -3.318 -16.625 6.168 1 97.75 80 GLU A O 1
ATOM 666 N N . LEU A 1 81 ? -4.25 -16.156 4.203 1 98.56 81 LEU A N 1
ATOM 667 C CA . LEU A 1 81 ? -4.324 -14.719 4.398 1 98.56 81 LEU A CA 1
ATOM 668 C C . LEU A 1 81 ? -5.762 -14.227 4.254 1 98.56 81 LEU A C 1
ATOM 670 O O . LEU A 1 81 ? -6.527 -14.758 3.449 1 98.56 81 LEU A O 1
ATOM 674 N N . LYS A 1 82 ? -6.082 -13.281 5.023 1 98.75 82 LYS A N 1
ATOM 675 C CA . LYS A 1 82 ? -7.41 -12.672 4.98 1 98.75 82 LYS A CA 1
ATOM 676 C C . LYS A 1 82 ? -7.332 -11.172 5.211 1 98.75 82 LYS A C 1
ATOM 678 O O . LYS A 1 82 ? -6.258 -10.633 5.488 1 98.75 82 LYS A O 1
ATOM 683 N N . SER A 1 83 ? -8.5 -10.531 5.094 1 98.75 83 SER A N 1
ATOM 684 C CA . SER A 1 83 ? -8.555 -9.086 5.281 1 98.75 83 SER A CA 1
ATOM 685 C C . SER A 1 83 ? -7.82 -8.672 6.551 1 98.75 83 SER A C 1
ATOM 687 O O . SER A 1 83 ? -8.023 -9.258 7.613 1 98.75 83 SER A O 1
ATOM 689 N N . GLY A 1 84 ? -6.949 -7.727 6.402 1 98.81 84 GLY A N 1
ATOM 690 C CA . GLY A 1 84 ? -6.188 -7.223 7.535 1 98.81 84 GLY A CA 1
ATOM 691 C C . GLY A 1 84 ? -4.809 -7.848 7.652 1 98.81 84 GLY A C 1
ATOM 692 O O . GLY A 1 84 ? -3.957 -7.355 8.391 1 98.81 84 GLY A O 1
ATOM 693 N N . ASP A 1 85 ? -4.594 -8.945 6.957 1 98.88 85 ASP A N 1
ATOM 694 C CA . ASP A 1 85 ? -3.266 -9.555 6.938 1 98.88 85 ASP A CA 1
ATOM 695 C C . ASP A 1 85 ? -2.334 -8.812 5.98 1 98.88 85 ASP A C 1
ATOM 697 O O . ASP A 1 85 ? -2.787 -8.234 4.992 1 98.88 85 ASP A O 1
ATOM 701 N N . PHE A 1 86 ? -1.036 -8.781 6.262 1 98.62 86 PHE A N 1
ATOM 702 C CA . PHE A 1 86 ? 0.013 -8.297 5.371 1 98.62 86 PHE A CA 1
ATOM 703 C C . PHE A 1 86 ? 1.185 -9.273 5.336 1 98.62 86 PHE A C 1
ATOM 705 O O . PHE A 1 86 ? 1.372 -10.062 6.266 1 98.62 86 PHE A O 1
ATOM 712 N N . ILE A 1 87 ? 1.926 -9.234 4.246 1 97.31 87 ILE A N 1
ATOM 713 C CA . ILE A 1 87 ? 3.072 -10.125 4.121 1 97.31 87 ILE A CA 1
ATOM 714 C C . ILE A 1 87 ? 4.16 -9.453 3.283 1 97.31 87 ILE A C 1
ATOM 716 O O . ILE A 1 87 ? 3.863 -8.781 2.295 1 97.31 87 ILE A O 1
ATOM 720 N N . PHE A 1 88 ? 5.355 -9.555 3.744 1 96.38 88 PHE A N 1
ATOM 721 C CA . PHE A 1 88 ? 6.547 -9.227 2.971 1 96.38 88 PHE A CA 1
ATOM 722 C C . PHE A 1 88 ? 7.172 -10.484 2.379 1 96.38 88 PHE A C 1
ATOM 724 O O . PHE A 1 88 ? 7.328 -11.484 3.072 1 96.38 88 PHE A O 1
ATOM 731 N N . ILE A 1 89 ? 7.43 -10.438 1.117 1 96.06 89 ILE A N 1
ATOM 732 C CA . ILE A 1 89 ? 8.102 -11.531 0.424 1 96.06 89 ILE A CA 1
ATOM 733 C C . ILE A 1 89 ? 9.398 -11.031 -0.202 1 96.06 89 ILE A C 1
ATOM 735 O O . ILE A 1 89 ? 9.375 -10.148 -1.069 1 96.06 89 ILE A O 1
ATOM 739 N N . ASP A 1 90 ? 10.523 -11.617 0.143 1 95.06 90 ASP A N 1
ATOM 740 C CA . ASP A 1 90 ? 11.836 -11.148 -0.288 1 95.06 90 ASP A CA 1
ATOM 741 C C . ASP A 1 90 ? 12.117 -11.539 -1.736 1 95.06 90 ASP A C 1
ATOM 743 O O . ASP A 1 90 ? 11.391 -12.359 -2.312 1 95.06 90 ASP A O 1
ATOM 747 N N . SER A 1 91 ? 13.156 -10.844 -2.289 1 95.25 91 SER A N 1
ATOM 748 C CA . SER A 1 91 ? 13.609 -11.117 -3.646 1 95.25 91 SER A CA 1
ATOM 749 C C . SER A 1 91 ? 13.867 -12.609 -3.852 1 95.25 91 SER A C 1
ATOM 751 O O . SER A 1 91 ? 14.43 -13.273 -2.977 1 95.25 91 SER A O 1
ATOM 753 N N . ARG A 1 92 ? 13.289 -13.156 -4.926 1 95.75 92 ARG A N 1
ATOM 754 C CA . ARG A 1 92 ? 13.539 -14.484 -5.461 1 95.75 92 ARG A CA 1
ATOM 755 C C . ARG A 1 92 ? 12.914 -15.562 -4.574 1 95.75 92 ARG A C 1
ATOM 757 O O . ARG A 1 92 ? 13.203 -16.75 -4.73 1 95.75 92 ARG A O 1
ATOM 764 N N . PHE A 1 93 ? 12.125 -15.172 -3.684 1 95.12 93 PHE A N 1
ATOM 765 C CA . PHE A 1 93 ? 11.328 -16.156 -2.953 1 95.12 93 PHE A CA 1
ATOM 766 C C . PHE A 1 93 ? 10.07 -16.516 -3.738 1 95.12 93 PHE A C 1
ATOM 768 O O . PHE A 1 93 ? 9.273 -15.648 -4.094 1 95.12 93 PHE A O 1
ATOM 775 N N . LYS A 1 94 ? 9.961 -17.812 -3.982 1 95.81 94 LYS A N 1
ATOM 776 C CA . LYS A 1 94 ? 8.836 -18.312 -4.762 1 95.81 94 LYS A CA 1
ATOM 777 C C . LYS A 1 94 ? 7.52 -18.125 -4.008 1 95.81 94 LYS A C 1
ATOM 779 O O . LYS A 1 94 ? 7.453 -18.359 -2.801 1 95.81 94 LYS A O 1
ATOM 784 N N . HIS A 1 95 ? 6.508 -17.688 -4.73 1 96.81 95 HIS A N 1
ATOM 785 C CA . HIS A 1 95 ? 5.219 -17.5 -4.074 1 96.81 95 HIS A CA 1
ATOM 786 C C . HIS A 1 95 ? 4.07 -17.672 -5.066 1 96.81 95 HIS A C 1
ATOM 788 O O . HIS A 1 95 ? 4.258 -17.5 -6.273 1 96.81 95 HIS A O 1
ATOM 794 N N . GLU A 1 96 ? 2.994 -18.094 -4.543 1 97 96 GLU A N 1
ATOM 795 C CA . GLU A 1 96 ? 1.726 -18.328 -5.223 1 97 96 GLU A CA 1
ATOM 796 C C . GLU A 1 96 ? 0.546 -17.859 -4.379 1 97 96 GLU A C 1
ATOM 798 O O . GLU A 1 96 ? 0.581 -17.953 -3.148 1 97 96 GLU A O 1
ATOM 803 N N . LEU A 1 97 ? -0.47 -17.328 -5.016 1 97.75 97 LEU A N 1
ATOM 804 C CA . LEU A 1 97 ? -1.708 -16.953 -4.34 1 97.75 97 LEU A CA 1
ATOM 805 C C . LEU A 1 97 ? -2.908 -17.625 -4.992 1 97.75 97 LEU A C 1
ATOM 807 O O . LEU A 1 97 ? -3.076 -17.562 -6.211 1 97.75 97 LEU A O 1
ATOM 811 N N . ILE A 1 98 ? -3.725 -18.234 -4.188 1 97.62 98 ILE A N 1
ATOM 812 C CA . ILE A 1 98 ? -4.957 -18.859 -4.645 1 97.62 98 ILE A CA 1
ATOM 813 C C . ILE A 1 98 ? -6.141 -18.328 -3.848 1 97.62 98 ILE A C 1
ATOM 815 O O . ILE A 1 98 ? -6.148 -18.391 -2.615 1 97.62 98 ILE A O 1
ATOM 819 N N . ASN A 1 99 ? -7.137 -17.766 -4.559 1 98.62 99 ASN A N 1
ATOM 820 C CA . ASN A 1 99 ? -8.367 -17.391 -3.879 1 98.62 99 ASN A CA 1
ATOM 821 C C . ASN A 1 99 ? -9.281 -18.594 -3.654 1 98.62 99 ASN A C 1
ATOM 823 O O . ASN A 1 99 ? -10.008 -19 -4.562 1 98.62 99 ASN A O 1
ATOM 827 N N . ASN A 1 100 ? -9.18 -19.031 -2.48 1 97.69 100 ASN A N 1
ATOM 828 C CA . ASN A 1 100 ? -9.992 -20.203 -2.135 1 97.69 100 ASN A CA 1
ATOM 829 C C . ASN A 1 100 ? -11.312 -19.781 -1.489 1 97.69 100 ASN A C 1
ATOM 831 O O . ASN A 1 100 ? -11.977 -20.609 -0.849 1 97.69 100 ASN A O 1
ATOM 835 N N . GLY A 1 101 ? -11.609 -18.531 -1.422 1 98 101 GLY A N 1
ATOM 836 C CA . GLY A 1 101 ? -12.844 -18.031 -0.863 1 98 101 GLY A CA 1
ATOM 837 C C . GLY A 1 101 ? -13.938 -17.844 -1.901 1 98 101 GLY A C 1
ATOM 838 O O . GLY A 1 101 ? -13.734 -18.141 -3.082 1 98 101 GLY A O 1
ATOM 839 N N . SER A 1 102 ? -15.086 -17.344 -1.459 1 98.38 102 SER A N 1
ATOM 840 C CA . SER A 1 102 ? -16.25 -17.172 -2.33 1 98.38 102 SER A CA 1
ATOM 841 C C . SER A 1 102 ? -16.375 -15.734 -2.793 1 98.38 102 SER A C 1
ATOM 843 O O . SER A 1 102 ? -17.234 -15.422 -3.621 1 98.38 102 SER A O 1
ATOM 845 N N . GLU A 1 103 ? -15.594 -14.852 -2.262 1 98.69 103 GLU A N 1
ATOM 846 C CA . GLU A 1 103 ? -15.602 -13.445 -2.654 1 98.69 103 GLU A CA 1
ATOM 847 C C . GLU A 1 103 ? -14.281 -13.055 -3.324 1 98.69 103 GLU A C 1
ATOM 849 O O . GLU A 1 103 ? -13.297 -13.789 -3.242 1 98.69 103 GLU A O 1
ATOM 854 N N . ASP A 1 104 ? -14.289 -11.945 -3.996 1 98.94 104 ASP A N 1
ATOM 855 C CA . ASP A 1 104 ? -13.062 -11.438 -4.602 1 98.94 104 ASP A CA 1
ATOM 856 C C . ASP A 1 104 ? -11.977 -11.211 -3.547 1 98.94 104 ASP A C 1
ATOM 858 O O . ASP A 1 104 ? -12.258 -10.711 -2.457 1 98.94 104 ASP A O 1
ATOM 862 N N . LEU A 1 105 ? -10.805 -11.703 -3.84 1 98.94 105 LEU A N 1
ATOM 863 C CA . LEU A 1 105 ? -9.633 -11.281 -3.09 1 98.94 105 LEU A CA 1
ATOM 864 C C . LEU A 1 105 ? -9.086 -9.969 -3.637 1 98.94 105 LEU A C 1
ATOM 866 O O . LEU A 1 105 ? -8.812 -9.852 -4.836 1 98.94 105 LEU A O 1
ATOM 870 N N . GLU A 1 106 ? -9.023 -8.945 -2.766 1 98.94 106 GLU A N 1
ATOM 871 C CA . GLU A 1 106 ? -8.461 -7.645 -3.111 1 98.94 106 GLU A CA 1
ATOM 872 C C . GLU A 1 106 ? -7.266 -7.309 -2.225 1 98.94 106 GLU A C 1
ATOM 874 O O . GLU A 1 106 ? -7.352 -7.398 -0.999 1 98.94 106 GLU A O 1
ATOM 879 N N . PHE A 1 107 ? -6.156 -6.969 -2.875 1 98.94 107 PHE A N 1
ATOM 880 C CA . PHE A 1 107 ? -5.023 -6.562 -2.051 1 98.94 107 PHE A CA 1
ATOM 881 C C . PHE A 1 107 ? -4.195 -5.496 -2.758 1 98.94 107 PHE A C 1
ATOM 883 O O . PHE A 1 107 ? -4.277 -5.352 -3.98 1 98.94 107 PHE A O 1
ATOM 890 N N . ILE A 1 108 ? -3.504 -4.656 -1.972 1 98.94 108 ILE A N 1
ATOM 891 C CA . ILE A 1 108 ? -2.469 -3.75 -2.461 1 98.94 108 ILE A CA 1
ATOM 892 C C . ILE A 1 108 ? -1.111 -4.445 -2.416 1 98.94 108 ILE A C 1
ATOM 894 O O . ILE A 1 108 ? -0.789 -5.129 -1.442 1 98.94 108 ILE A O 1
ATOM 898 N N . CYS A 1 109 ? -0.36 -4.34 -3.451 1 98.88 109 CYS A N 1
ATOM 899 C CA . CYS A 1 109 ? 0.992 -4.875 -3.559 1 98.88 109 CYS A CA 1
ATOM 900 C C . CYS A 1 109 ? 1.996 -3.771 -3.859 1 98.88 109 CYS A C 1
ATOM 902 O O . CYS A 1 109 ? 1.814 -3.002 -4.805 1 98.88 109 CYS A O 1
ATOM 904 N N . VAL A 1 110 ? 3.006 -3.678 -3.07 1 97.62 110 VAL A N 1
ATOM 905 C CA . VAL A 1 110 ? 4.09 -2.723 -3.27 1 97.62 110 VAL A CA 1
ATOM 906 C C . VAL A 1 110 ? 5.379 -3.467 -3.609 1 97.62 110 VAL A C 1
ATOM 908 O O . VAL A 1 110 ? 5.73 -4.449 -2.949 1 97.62 110 VAL A O 1
ATOM 911 N N . ILE A 1 111 ? 6.016 -2.992 -4.66 1 96.88 111 ILE A N 1
ATOM 912 C CA . ILE A 1 111 ? 7.281 -3.604 -5.059 1 96.88 111 ILE A CA 1
ATOM 913 C C . ILE A 1 111 ? 8.359 -2.527 -5.18 1 96.88 111 ILE A C 1
ATOM 915 O O . ILE A 1 111 ? 8.047 -1.353 -5.398 1 96.88 111 ILE A O 1
ATOM 919 N N . ASN A 1 112 ? 9.625 -2.926 -4.98 1 94.94 112 ASN A N 1
ATOM 920 C CA . ASN A 1 112 ? 10.719 -2.049 -5.387 1 94.94 112 ASN A CA 1
ATOM 921 C C . ASN A 1 112 ? 11.109 -2.279 -6.844 1 94.94 112 ASN A C 1
ATOM 923 O O . ASN A 1 112 ? 10.859 -3.352 -7.395 1 94.94 112 ASN A O 1
ATOM 927 N N . TYR A 1 113 ? 11.68 -1.279 -7.461 1 94.81 113 TYR A N 1
ATOM 928 C CA . TYR A 1 113 ? 12.211 -1.456 -8.812 1 94.81 113 TYR A CA 1
ATOM 929 C C . TYR A 1 113 ? 13.617 -2.033 -8.773 1 94.81 113 TYR A C 1
ATOM 931 O O . TYR A 1 113 ? 14.438 -1.637 -7.934 1 94.81 113 TYR A O 1
ATOM 939 N N . THR A 1 114 ? 13.836 -2.967 -9.617 1 94.38 114 THR A N 1
ATOM 940 C CA . THR A 1 114 ? 15.148 -3.557 -9.805 1 94.38 114 THR A CA 1
ATOM 941 C C . THR A 1 114 ? 15.555 -3.506 -11.281 1 94.38 114 THR A C 1
ATOM 943 O O . THR A 1 114 ? 14.742 -3.164 -12.141 1 94.38 114 THR A O 1
ATOM 946 N N . LYS A 1 115 ? 16.828 -3.734 -11.5 1 94.5 115 LYS A N 1
ATOM 947 C CA . LYS A 1 115 ? 17.312 -3.734 -12.875 1 94.5 115 LYS A CA 1
ATOM 948 C C . LYS A 1 115 ? 16.547 -4.719 -13.734 1 94.5 115 LYS A C 1
ATOM 950 O O . LYS A 1 115 ? 16.234 -4.43 -14.898 1 94.5 115 LYS A O 1
ATOM 955 N N . ASN A 1 116 ? 16.297 -5.855 -13.242 1 96.69 116 ASN A N 1
ATOM 956 C CA . ASN A 1 116 ? 15.523 -6.887 -13.914 1 96.69 116 ASN A CA 1
ATOM 957 C C . ASN A 1 116 ? 14.117 -7.004 -13.336 1 96.69 116 ASN A C 1
ATOM 959 O O . ASN A 1 116 ? 13.953 -7.414 -12.18 1 96.69 116 ASN A O 1
ATOM 963 N N . MET A 1 117 ? 13.102 -6.707 -14.117 1 96.25 117 MET A N 1
ATOM 964 C CA . MET A 1 117 ? 11.719 -6.711 -13.648 1 96.25 117 MET A CA 1
ATOM 965 C C . MET A 1 117 ? 10.969 -7.926 -14.172 1 96.25 117 MET A C 1
ATOM 967 O O . MET A 1 117 ? 9.742 -8.008 -14.055 1 96.25 117 MET A O 1
ATOM 971 N N . ASP A 1 118 ? 11.656 -8.859 -14.664 1 97.38 118 ASP A N 1
ATOM 972 C CA . ASP A 1 118 ? 11.023 -10.055 -15.219 1 97.38 118 ASP A CA 1
ATOM 973 C C . ASP A 1 118 ? 10.391 -10.898 -14.117 1 97.38 118 ASP A C 1
ATOM 975 O O . ASP A 1 118 ? 10.914 -10.969 -13 1 97.38 118 ASP A O 1
ATOM 979 N N . ILE A 1 119 ? 9.328 -11.539 -14.461 1 98.25 119 ILE A N 1
ATOM 980 C CA . ILE A 1 119 ? 8.664 -12.508 -13.602 1 98.25 119 ILE A CA 1
ATOM 981 C C . ILE A 1 119 ? 8.836 -13.914 -14.172 1 98.25 119 ILE A C 1
ATOM 983 O O . ILE A 1 119 ? 8.57 -14.148 -15.352 1 98.25 119 ILE A O 1
ATOM 987 N N . ILE A 1 120 ? 9.266 -14.875 -13.359 1 97.81 120 ILE A N 1
ATOM 988 C CA . ILE A 1 120 ? 9.586 -16.219 -13.844 1 97.81 120 ILE A CA 1
ATOM 989 C C . ILE A 1 120 ? 8.625 -17.219 -13.219 1 97.81 120 ILE A C 1
ATOM 991 O O . ILE A 1 120 ? 8.75 -17.547 -12.031 1 97.81 120 ILE A O 1
ATOM 995 N N . PRO A 1 121 ? 7.668 -17.688 -14.016 1 97 121 PRO A N 1
ATOM 996 C CA . PRO A 1 121 ? 6.816 -18.766 -13.492 1 97 121 PRO A CA 1
ATOM 997 C C . PRO A 1 121 ? 7.574 -20.062 -13.281 1 97 121 PRO A C 1
ATOM 999 O O . PRO A 1 121 ? 8.516 -20.359 -14.016 1 97 121 PRO A O 1
ATOM 1002 N N . VAL A 1 122 ? 7.16 -20.797 -12.258 1 94.75 122 VAL A N 1
ATOM 1003 C CA . VAL A 1 122 ? 7.73 -22.125 -12.016 1 94.75 122 VAL A CA 1
ATOM 1004 C C . VAL A 1 122 ? 6.613 -23.141 -11.766 1 94.75 122 VAL A C 1
ATOM 1006 O O . VAL A 1 122 ? 5.516 -22.766 -11.344 1 94.75 122 VAL A O 1
ATOM 1009 N N . ASN A 1 123 ? 6.734 -24.391 -12.086 1 87.88 123 ASN A N 1
ATOM 1010 C CA . ASN A 1 123 ? 5.711 -25.406 -11.945 1 87.88 123 ASN A CA 1
ATOM 1011 C C . ASN A 1 123 ? 5.836 -26.141 -10.609 1 87.88 123 ASN A C 1
ATOM 1013 O O . ASN A 1 123 ? 5.297 -27.234 -10.445 1 87.88 123 ASN A O 1
ATOM 1017 N N . ASP A 1 124 ? 6.426 -25.469 -9.68 1 80.31 124 ASP A N 1
ATOM 1018 C CA . ASP A 1 124 ? 6.504 -26.078 -8.359 1 80.31 124 ASP A CA 1
ATOM 1019 C C . ASP A 1 124 ? 5.137 -26.094 -7.68 1 80.31 124 ASP A C 1
ATOM 1021 O O . ASP A 1 124 ? 4.316 -25.203 -7.895 1 80.31 124 ASP A O 1
ATOM 1025 N N . GLU A 1 125 ? 4.566 -27.188 -7.195 1 71 125 GLU A N 1
ATOM 1026 C CA . GLU A 1 125 ? 3.344 -27.219 -6.398 1 71 125 GLU A CA 1
ATOM 1027 C C . GLU A 1 125 ? 3.625 -26.875 -4.938 1 71 125 GLU A C 1
ATOM 1029 O O . GLU A 1 125 ? 4.691 -27.203 -4.414 1 71 125 GLU A O 1
ATOM 1034 N N . CYS A 1 126 ? 2.861 -25.812 -4.398 1 68.75 126 CYS A N 1
ATOM 1035 C CA . CYS A 1 126 ? 3.004 -25.547 -2.971 1 68.75 126 CYS A CA 1
ATOM 1036 C C . CYS A 1 126 ? 2.684 -26.797 -2.15 1 68.75 126 CYS A C 1
ATOM 1038 O O . CYS A 1 126 ? 2.514 -26.719 -0.932 1 68.75 126 CYS A O 1
ATOM 1040 N N . ARG A 1 127 ? 2.502 -28 -2.713 1 51.22 127 ARG A N 1
ATOM 1041 C CA . ARG A 1 127 ? 1.82 -29.203 -2.232 1 51.22 127 ARG A CA 1
ATOM 1042 C C . ARG A 1 127 ? 2.111 -29.438 -0.753 1 51.22 127 ARG A C 1
ATOM 1044 O O . ARG A 1 127 ? 1.188 -29.609 0.046 1 51.22 127 ARG A O 1
ATOM 1051 N N . ASP A 1 128 ? 3.17 -30.156 -0.401 1 43.5 128 ASP A N 1
ATOM 1052 C CA . ASP A 1 128 ? 3.125 -31.391 0.39 1 43.5 128 ASP A CA 1
ATOM 1053 C C . ASP A 1 128 ? 2.885 -31.078 1.866 1 43.5 128 ASP A C 1
ATOM 1055 O O . ASP A 1 128 ? 2.652 -31.984 2.666 1 43.5 128 ASP A O 1
ATOM 1059 N N . ASN A 1 129 ? 3.283 -29.906 2.447 1 40.53 129 ASN A N 1
ATOM 1060 C CA . ASN A 1 129 ? 3.271 -30.297 3.852 1 40.53 129 ASN A CA 1
ATOM 1061 C C . ASN A 1 129 ? 1.863 -30.25 4.438 1 40.53 129 ASN A C 1
ATOM 1063 O O . ASN A 1 129 ? 1.696 -30.188 5.656 1 40.53 129 ASN A O 1
ATOM 1067 N N . VAL A 1 130 ? 0.883 -30.016 3.689 1 34.94 130 VAL A N 1
ATOM 1068 C CA . VAL A 1 130 ? -0.394 -30.266 4.352 1 34.94 130 VAL A CA 1
ATOM 1069 C C . VAL A 1 130 ? -0.616 -31.766 4.5 1 34.94 130 VAL A C 1
ATOM 1071 O O . VAL A 1 130 ? -1.104 -32.438 3.576 1 34.94 130 VAL A O 1
ATOM 1074 N N . ILE A 1 131 ? 0.35 -32.594 4.727 1 27.62 131 ILE A N 1
ATOM 1075 C CA . ILE A 1 131 ? -0.01 -33.906 5.211 1 27.62 131 ILE A CA 1
ATOM 1076 C C . ILE A 1 131 ? -0.653 -33.812 6.594 1 27.62 131 ILE A C 1
ATOM 1078 O O . ILE A 1 131 ? -0.133 -33.125 7.473 1 27.62 131 ILE A O 1
ATOM 1082 N N . MET B 1 1 ? 17.094 -15.523 7.609 1 49.34 1 MET B N 1
ATOM 1083 C CA . MET B 1 1 ? 15.805 -14.859 7.715 1 49.34 1 MET B CA 1
ATOM 1084 C C . MET B 1 1 ? 14.812 -15.445 6.711 1 49.34 1 MET B C 1
ATOM 1086 O O . MET B 1 1 ? 15.203 -15.898 5.637 1 49.34 1 MET B O 1
ATOM 1090 N N . ASP B 1 2 ? 13.625 -16 7.203 1 67.62 2 ASP B N 1
ATOM 1091 C CA . ASP B 1 2 ? 12.75 -16.938 6.5 1 67.62 2 ASP B CA 1
ATOM 1092 C C . ASP B 1 2 ? 12.312 -16.359 5.152 1 67.62 2 ASP B C 1
ATOM 1094 O O . ASP B 1 2 ? 11.664 -17.062 4.363 1 67.62 2 ASP B O 1
ATOM 1098 N N . GLY B 1 3 ? 12.961 -15.18 4.621 1 86.94 3 GLY B N 1
ATOM 1099 C CA . GLY B 1 3 ? 12.766 -14.547 3.328 1 86.94 3 GLY B CA 1
ATOM 1100 C C . GLY B 1 3 ? 11.391 -13.93 3.164 1 86.94 3 GLY B C 1
ATOM 1101 O O . GLY B 1 3 ? 11.047 -13.438 2.088 1 86.94 3 GLY B O 1
ATOM 1102 N N . TYR B 1 4 ? 10.523 -14.18 4.164 1 91.94 4 TYR B N 1
ATOM 1103 C CA . TYR B 1 4 ? 9.219 -13.539 4.203 1 91.94 4 TYR B CA 1
ATOM 1104 C C . TYR B 1 4 ? 8.766 -13.297 5.637 1 91.94 4 TYR B C 1
ATOM 1106 O O . TYR B 1 4 ? 9.312 -13.898 6.57 1 91.94 4 T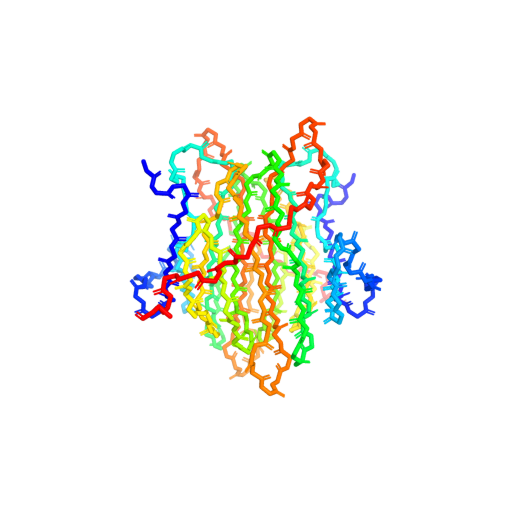YR B O 1
ATOM 1114 N N . TYR B 1 5 ? 7.922 -12.375 5.836 1 92.06 5 TYR B N 1
ATOM 1115 C CA . TYR B 1 5 ? 7.262 -12.141 7.117 1 92.06 5 TYR B CA 1
ATOM 1116 C C . TYR B 1 5 ? 5.809 -11.727 6.91 1 92.06 5 TYR B C 1
ATOM 1118 O O . TYR B 1 5 ? 5.488 -11.039 5.938 1 92.06 5 TYR B O 1
ATOM 1126 N N . ARG B 1 6 ? 4.961 -12.258 7.781 1 94.88 6 ARG B N 1
ATOM 1127 C CA . ARG B 1 6 ? 3.539 -11.93 7.703 1 94.88 6 ARG B CA 1
ATOM 1128 C C . ARG B 1 6 ? 3.02 -11.422 9.047 1 94.88 6 ARG B C 1
ATOM 1130 O O . ARG B 1 6 ? 3.604 -11.711 10.094 1 94.88 6 ARG B O 1
ATOM 1137 N N . GLY B 1 7 ? 2.064 -10.664 9.039 1 97.06 7 GLY B N 1
ATOM 1138 C CA . GLY B 1 7 ? 1.391 -10.164 10.227 1 97.06 7 GLY B CA 1
ATOM 1139 C C . GLY B 1 7 ? -0.058 -9.789 9.977 1 97.06 7 GLY B C 1
ATOM 1140 O O . GLY B 1 7 ? -0.557 -9.93 8.859 1 97.06 7 GLY B O 1
ATOM 1141 N N . ASN B 1 8 ? -0.785 -9.477 11.016 1 98.75 8 ASN B N 1
ATOM 1142 C CA . ASN B 1 8 ? -2.145 -8.945 10.992 1 98.75 8 ASN B CA 1
ATOM 1143 C C . ASN B 1 8 ? -2.236 -7.594 11.695 1 98.75 8 ASN B C 1
ATOM 1145 O O . ASN B 1 8 ? -1.617 -7.391 12.742 1 98.75 8 ASN B O 1
ATOM 1149 N N . ILE B 1 9 ? -3.023 -6.766 11.133 1 98.75 9 ILE B N 1
ATOM 1150 C CA . ILE B 1 9 ? -3.115 -5.414 11.672 1 98.75 9 ILE B CA 1
ATOM 1151 C C . ILE B 1 9 ? -3.553 -5.473 13.133 1 98.75 9 ILE B C 1
ATOM 1153 O O . ILE B 1 9 ? -3.182 -4.609 13.93 1 98.75 9 ILE B O 1
ATOM 1157 N N . ASN B 1 10 ? -4.285 -6.441 13.508 1 98.56 10 ASN B N 1
ATOM 1158 C CA . ASN B 1 10 ? -4.773 -6.551 14.875 1 98.56 10 ASN B CA 1
ATOM 1159 C C . ASN B 1 10 ? -3.637 -6.812 15.859 1 98.56 10 ASN B C 1
ATOM 1161 O O . ASN B 1 10 ? -3.807 -6.652 17.062 1 98.56 10 ASN B O 1
ATOM 1165 N N . ASP B 1 11 ? -2.508 -7.277 15.344 1 98.31 11 ASP B N 1
ATOM 1166 C CA . ASP B 1 11 ? -1.366 -7.586 16.203 1 98.31 11 ASP B CA 1
ATOM 1167 C C . ASP B 1 11 ? -0.29 -6.508 16.078 1 98.31 11 ASP B C 1
ATOM 1169 O O . ASP B 1 11 ? 0.84 -6.703 16.531 1 98.31 11 ASP B O 1
ATOM 1173 N N . VAL B 1 12 ? -0.554 -5.461 15.391 1 98.5 12 VAL B N 1
ATOM 1174 C CA . VAL B 1 12 ? 0.377 -4.348 15.242 1 98.5 12 VAL B CA 1
ATOM 1175 C C . VAL B 1 12 ? -0.086 -3.166 16.094 1 98.5 12 VAL B C 1
ATOM 1177 O O . VAL B 1 12 ? -1.239 -2.738 15.992 1 98.5 12 VAL B O 1
ATOM 1180 N N . LYS B 1 13 ? 0.773 -2.666 16.922 1 98.19 13 LYS B N 1
ATOM 1181 C CA . LYS B 1 13 ? 0.433 -1.536 17.781 1 98.19 13 LYS B CA 1
ATOM 1182 C C . LYS B 1 13 ? 0.017 -0.323 16.953 1 98.19 13 LYS B C 1
ATOM 1184 O O . LYS B 1 13 ? 0.675 0.02 15.969 1 98.19 13 LYS B O 1
ATOM 1189 N N . SER B 1 14 ? -1.128 0.229 17.297 1 98.69 14 SER B N 1
ATOM 1190 C CA . SER B 1 14 ? -1.596 1.492 16.734 1 98.69 14 SER B CA 1
ATOM 1191 C C . SER B 1 14 ? -1.153 2.674 17.594 1 98.69 14 SER B C 1
ATOM 1193 O O . SER B 1 14 ? -1.354 2.678 18.812 1 98.69 14 SER B O 1
ATOM 1195 N N . SER B 1 15 ? -0.523 3.67 16.953 1 98.62 15 SER B N 1
ATOM 1196 C CA . SER B 1 15 ? -0.04 4.836 17.688 1 98.62 15 SER B CA 1
ATOM 1197 C C . SER B 1 15 ? -0.691 6.117 17.172 1 98.62 15 SER B C 1
ATOM 1199 O O . SER B 1 15 ? -0.983 6.242 15.984 1 98.62 15 SER B O 1
ATOM 1201 N N . GLU B 1 16 ? -0.877 7.004 18.047 1 98.5 16 GLU B N 1
ATOM 1202 C CA . GLU B 1 16 ? -1.375 8.312 17.641 1 98.5 16 GLU B CA 1
ATOM 1203 C C . GLU B 1 16 ? -0.356 9.039 16.766 1 98.5 16 GLU B C 1
ATOM 1205 O O . GLU B 1 16 ? 0.846 8.992 17.031 1 98.5 16 GLU B O 1
ATOM 1210 N N . VAL B 1 17 ? -0.883 9.664 15.711 1 98.38 17 VAL B N 1
ATOM 1211 C CA . VAL B 1 17 ? -0.031 10.539 14.906 1 98.38 17 VAL B CA 1
ATOM 1212 C C . VAL B 1 17 ? 0.283 11.812 15.68 1 98.38 17 VAL B C 1
ATOM 1214 O O . VAL B 1 17 ? -0.624 12.57 16.031 1 98.38 17 VAL B O 1
ATOM 1217 N N . LYS B 1 18 ? 1.575 12.023 15.906 1 93.69 18 LYS B N 1
ATOM 1218 C CA . LYS B 1 18 ? 1.977 13.164 16.734 1 93.69 18 LYS B CA 1
ATOM 1219 C C . LYS B 1 18 ? 2.705 14.211 15.891 1 93.69 18 LYS B C 1
ATOM 1221 O O . LYS B 1 18 ? 3.9 14.445 16.078 1 93.69 18 LYS B O 1
ATOM 1226 N N . ILE B 1 19 ? 2.107 14.766 15 1 95.19 19 ILE B N 1
ATOM 1227 C CA . ILE B 1 19 ? 2.631 15.836 14.148 1 95.19 19 ILE B CA 1
ATOM 1228 C C . ILE B 1 19 ? 1.887 17.141 14.438 1 95.19 19 ILE B C 1
ATOM 1230 O O . ILE B 1 19 ? 0.703 17.266 14.117 1 95.19 19 ILE B O 1
ATOM 1234 N N . GLY B 1 20 ? 2.621 18.094 14.953 1 94.56 20 GLY B N 1
ATOM 1235 C CA . GLY B 1 20 ? 1.975 19.359 15.234 1 94.56 20 GLY B CA 1
ATOM 1236 C C . GLY B 1 20 ? 0.676 19.219 16 1 94.56 20 GLY B C 1
ATOM 1237 O O . GLY B 1 20 ? 0.646 18.594 17.062 1 94.56 20 GLY B O 1
ATOM 1238 N N . ASN B 1 21 ? -0.401 19.734 15.391 1 93.94 21 ASN B N 1
ATOM 1239 C CA . ASN B 1 21 ? -1.705 19.719 16.047 1 93.94 21 ASN B CA 1
ATOM 1240 C C . ASN B 1 21 ? -2.59 18.594 15.516 1 93.94 21 ASN B C 1
ATOM 1242 O O . ASN B 1 21 ? -3.816 18.672 15.609 1 93.94 21 ASN B O 1
ATOM 1246 N N . SER B 1 22 ? -2.035 17.609 14.914 1 97.44 22 SER B N 1
ATOM 1247 C CA . SER B 1 22 ? -2.807 16.453 14.445 1 97.44 22 SER B CA 1
ATOM 1248 C C . SER B 1 22 ? -3.641 15.859 15.578 1 97.44 22 SER B C 1
ATOM 1250 O O . SER B 1 22 ? -3.24 15.906 16.734 1 97.44 22 SER B O 1
ATOM 1252 N N . ARG B 1 23 ? -4.766 15.414 15.258 1 97.69 23 ARG B N 1
ATOM 1253 C CA . ARG B 1 23 ? -5.648 14.82 16.266 1 97.69 23 ARG B CA 1
ATOM 1254 C C . ARG B 1 23 ? -6.5 13.711 15.664 1 97.69 23 ARG B C 1
ATOM 1256 O O . ARG B 1 23 ? -6.875 13.773 14.484 1 97.69 23 ARG B O 1
ATOM 1263 N N . ASP B 1 24 ? -6.879 12.773 16.5 1 98.62 24 ASP B N 1
ATOM 1264 C CA . ASP B 1 24 ? -7.777 11.672 16.172 1 98.62 24 ASP B CA 1
ATOM 1265 C C . ASP B 1 24 ? -7.305 10.945 14.906 1 98.62 24 ASP B C 1
ATOM 1267 O O . ASP B 1 24 ? -8.109 10.617 14.031 1 98.62 24 ASP B O 1
ATOM 1271 N N . ALA B 1 25 ? -6.031 10.859 14.734 1 98.88 25 ALA B N 1
ATOM 1272 C CA . ALA B 1 25 ? -5.359 10.125 13.664 1 98.88 25 ALA B CA 1
ATOM 1273 C C . ALA B 1 25 ? -4.391 9.094 14.219 1 98.88 25 ALA B C 1
ATOM 1275 O O . ALA B 1 25 ? -3.691 9.359 15.203 1 98.88 25 ALA B O 1
ATOM 1276 N N . TYR B 1 26 ? -4.395 7.938 13.625 1 98.94 26 TYR B N 1
ATOM 1277 C CA . TYR B 1 26 ? -3.613 6.824 14.141 1 98.94 26 TYR B CA 1
ATOM 1278 C C . TYR B 1 26 ? -2.842 6.129 13.031 1 98.94 26 TYR B C 1
ATOM 1280 O O . TYR B 1 26 ? -3.287 6.102 11.883 1 98.94 26 TYR B O 1
ATOM 1288 N N . ILE B 1 27 ? -1.664 5.578 13.422 1 98.81 27 ILE B N 1
ATOM 1289 C CA . ILE B 1 27 ? -0.769 4.969 12.445 1 98.81 27 ILE B CA 1
ATOM 1290 C C . ILE B 1 27 ? -0.335 3.588 12.93 1 98.81 27 ILE B C 1
ATOM 1292 O O . ILE B 1 27 ? -0.129 3.379 14.125 1 98.81 27 ILE B O 1
ATOM 1296 N N . GLN B 1 28 ? -0.313 2.607 12.047 1 98.81 28 GLN B N 1
ATOM 1297 C CA . GLN B 1 28 ? 0.325 1.309 12.234 1 98.81 28 GLN B CA 1
ATOM 1298 C C . GLN B 1 28 ? 1.435 1.085 11.211 1 98.81 28 GLN B C 1
ATOM 1300 O O . GLN B 1 28 ? 1.209 1.207 10.008 1 98.81 28 GLN B O 1
ATOM 1305 N N . TRP B 1 29 ? 2.654 0.83 11.68 1 98.06 29 TRP B N 1
ATOM 1306 C CA . TRP B 1 29 ? 3.764 0.446 10.812 1 98.06 29 TRP B CA 1
ATOM 1307 C C . TRP B 1 29 ? 3.723 -1.046 10.5 1 98.06 29 TRP B C 1
ATOM 1309 O O . TRP B 1 29 ? 4.074 -1.872 11.344 1 98.06 29 TRP B O 1
ATOM 1319 N N . LEU B 1 30 ? 3.299 -1.406 9.273 1 97.75 30 LEU B N 1
ATOM 1320 C CA . LEU B 1 30 ? 3.051 -2.803 8.922 1 97.75 30 LEU B CA 1
ATOM 1321 C C . LEU B 1 30 ? 4.324 -3.471 8.414 1 97.75 30 LEU B C 1
ATOM 1323 O O . LEU B 1 30 ? 4.723 -4.523 8.922 1 97.75 30 LEU B O 1
ATOM 1327 N N . ILE B 1 31 ? 4.902 -2.941 7.352 1 95.69 31 ILE B N 1
ATOM 1328 C CA . ILE B 1 31 ? 6.148 -3.436 6.777 1 95.69 31 ILE B CA 1
ATOM 1329 C C . ILE B 1 31 ? 7.207 -2.34 6.824 1 95.69 31 ILE B C 1
ATOM 1331 O O . ILE B 1 31 ? 7.023 -1.264 6.25 1 95.69 31 ILE B O 1
ATOM 1335 N N . THR B 1 32 ? 8.273 -2.656 7.465 1 93.62 32 THR B N 1
ATOM 1336 C CA . THR B 1 32 ? 9.352 -1.7 7.688 1 93.62 32 THR B CA 1
ATOM 1337 C C . THR B 1 32 ? 10.68 -2.262 7.195 1 93.62 32 THR B C 1
ATOM 1339 O O . THR B 1 32 ? 10.711 -3.314 6.551 1 93.62 32 THR B O 1
ATOM 1342 N N . ASP B 1 33 ? 11.695 -1.463 7.434 1 78.44 33 ASP B N 1
ATOM 1343 C CA . ASP B 1 33 ? 13.031 -1.751 6.91 1 78.44 33 ASP B CA 1
ATOM 1344 C C . ASP B 1 33 ? 13.625 -2.99 7.574 1 78.44 33 ASP B C 1
ATOM 1346 O O . ASP B 1 33 ? 14.797 -2.994 7.953 1 78.44 33 ASP B O 1
ATOM 1350 N N . ARG B 1 34 ? 12.695 -3.877 7.527 1 64.38 34 ARG B N 1
ATOM 1351 C CA . ARG B 1 34 ? 13.258 -5.172 7.906 1 64.38 34 ARG B CA 1
ATOM 1352 C C . ARG B 1 34 ? 14.211 -5.691 6.836 1 64.38 34 ARG B C 1
ATOM 1354 O O . ARG B 1 34 ? 13.883 -5.668 5.645 1 64.38 34 ARG B O 1
ATOM 1361 N N . GLN B 1 35 ? 15.5 -5.457 7.086 1 60.12 35 GLN B N 1
ATOM 1362 C CA . GLN B 1 35 ? 16.578 -5.988 6.258 1 60.12 35 GLN B CA 1
ATOM 1363 C C . GLN B 1 35 ? 17.031 -4.965 5.219 1 60.12 35 GLN B C 1
ATOM 1365 O O . GLN B 1 35 ? 17.297 -5.312 4.07 1 60.12 35 GLN B O 1
ATOM 1370 N N . GLU B 1 36 ? 16.828 -3.773 5.426 1 66.62 36 GLU B N 1
ATOM 1371 C CA . GLU B 1 36 ? 17.391 -2.676 4.648 1 66.62 36 GLU B CA 1
ATOM 1372 C C . GLU B 1 36 ? 16.578 -2.426 3.379 1 66.62 36 GLU B C 1
ATOM 1374 O O . GLU B 1 36 ? 17.156 -2.234 2.303 1 66.62 36 GLU B O 1
ATOM 1379 N N . LYS B 1 37 ? 15.383 -2.547 3.557 1 76.69 37 LYS B N 1
ATOM 1380 C CA . LYS B 1 37 ? 14.516 -2.355 2.402 1 76.69 37 LYS B CA 1
ATOM 1381 C C . LYS B 1 37 ? 14.25 -0.872 2.156 1 76.69 37 LYS B C 1
ATOM 1383 O O . LYS B 1 37 ? 14.578 -0.03 2.996 1 76.69 37 LYS B O 1
ATOM 1388 N N . SER B 1 38 ? 13.727 -0.616 0.977 1 91.06 38 SER B N 1
ATOM 1389 C CA . SER B 1 38 ? 13.75 0.742 0.444 1 91.06 38 SER B CA 1
ATOM 1390 C C . SER B 1 38 ? 12.438 1.468 0.733 1 91.06 38 SER B C 1
ATOM 1392 O O . SER B 1 38 ? 12.328 2.674 0.502 1 91.06 38 SER B O 1
ATOM 1394 N N . TYR B 1 39 ? 11.398 0.761 1.221 1 95.88 39 TYR B N 1
ATOM 1395 C CA . TYR B 1 39 ? 10.117 1.416 1.479 1 95.88 39 TYR B CA 1
ATOM 1396 C C . TYR B 1 39 ? 9.484 0.891 2.762 1 95.88 39 TYR B C 1
ATOM 1398 O O . TYR B 1 39 ? 9.922 -0.129 3.303 1 95.88 39 TYR B O 1
ATOM 1406 N N . ALA B 1 40 ? 8.578 1.628 3.285 1 97.06 40 ALA B N 1
ATOM 1407 C CA . ALA B 1 40 ? 7.711 1.178 4.375 1 97.06 40 ALA B CA 1
ATOM 1408 C C . ALA B 1 40 ? 6.242 1.253 3.973 1 97.06 40 ALA B C 1
ATOM 1410 O O . ALA B 1 40 ? 5.84 2.156 3.234 1 97.06 40 ALA B O 1
ATOM 1411 N N . MET B 1 41 ? 5.48 0.268 4.406 1 97.94 41 MET B N 1
ATOM 1412 C CA . MET B 1 41 ? 4.031 0.25 4.254 1 97.94 41 MET B CA 1
ATOM 1413 C C . MET B 1 41 ? 3.34 0.497 5.594 1 97.94 41 MET B C 1
ATOM 1415 O O . MET B 1 41 ? 3.598 -0.21 6.57 1 97.94 41 MET B O 1
ATOM 1419 N N . ARG B 1 42 ? 2.518 1.487 5.598 1 98.75 42 ARG B N 1
ATOM 1420 C CA . ARG B 1 42 ? 1.835 1.896 6.82 1 98.75 42 ARG B CA 1
ATOM 1421 C C . ARG B 1 42 ? 0.326 1.972 6.605 1 98.75 42 ARG B C 1
ATOM 1423 O O . ARG B 1 42 ? -0.137 2.195 5.488 1 98.75 42 ARG B O 1
ATOM 1430 N N . ARG B 1 43 ? -0.401 1.753 7.656 1 98.94 43 ARG B N 1
ATOM 1431 C CA . ARG B 1 43 ? -1.852 1.915 7.676 1 98.94 43 ARG B CA 1
ATOM 1432 C C . ARG B 1 43 ? -2.26 3.07 8.586 1 98.94 43 ARG B C 1
ATOM 1434 O O . ARG B 1 43 ? -1.752 3.197 9.703 1 98.94 43 ARG B O 1
ATOM 1441 N N . PHE B 1 44 ? -3.135 3.934 8.133 1 98.94 44 PHE B N 1
ATOM 1442 C CA . PHE B 1 44 ? -3.637 5.055 8.914 1 98.94 44 PHE B CA 1
ATOM 1443 C C . PHE B 1 44 ? -5.145 4.949 9.109 1 98.94 44 PHE B C 1
ATOM 1445 O O . PHE B 1 44 ? -5.863 4.52 8.203 1 98.94 44 PHE B O 1
ATOM 1452 N N . ILE B 1 45 ? -5.582 5.348 10.242 1 98.94 45 ILE B N 1
ATOM 1453 C CA . ILE B 1 45 ? -6.988 5.605 10.539 1 98.94 45 ILE B CA 1
ATOM 1454 C C . ILE B 1 45 ? -7.16 7.047 11.016 1 98.94 45 ILE B C 1
ATOM 1456 O O . ILE B 1 45 ? -6.488 7.477 11.961 1 98.94 45 ILE B O 1
ATOM 1460 N N . ILE B 1 46 ? -7.934 7.805 10.336 1 98.94 46 ILE B N 1
ATOM 1461 C CA . ILE B 1 46 ? -8.328 9.117 10.828 1 98.94 46 ILE B CA 1
ATOM 1462 C C . ILE B 1 46 ? -9.82 9.109 11.172 1 98.94 46 ILE B C 1
ATOM 1464 O O . ILE B 1 46 ? -10.656 8.836 10.312 1 98.94 46 ILE B O 1
ATOM 1468 N N . LYS B 1 47 ? -10.133 9.398 12.43 1 98.94 47 LYS B N 1
ATOM 1469 C CA . LYS B 1 47 ? -11.523 9.422 12.891 1 98.94 47 LYS B CA 1
ATOM 1470 C C . LYS B 1 47 ? -12.273 10.617 12.297 1 98.94 47 LYS B C 1
ATOM 1472 O O . LYS B 1 47 ? -11.656 11.555 11.789 1 98.94 47 LYS B O 1
ATOM 1477 N N . PRO B 1 48 ? -13.656 10.492 12.297 1 98.81 48 PRO B N 1
ATOM 1478 C CA . PRO B 1 48 ? -14.406 11.664 11.852 1 98.81 48 PRO B CA 1
ATOM 1479 C C . PRO B 1 48 ? -13.953 12.953 12.539 1 98.81 48 PRO B C 1
ATOM 1481 O O . PRO B 1 48 ? -13.766 12.969 13.758 1 98.81 48 PRO B O 1
ATOM 1484 N N . ASN B 1 49 ? -13.672 13.984 11.766 1 98 49 ASN B N 1
ATOM 1485 C CA . ASN B 1 49 ? -13.203 15.297 12.195 1 98 49 ASN B CA 1
ATOM 1486 C C . ASN B 1 49 ? -11.727 15.266 12.578 1 98 49 ASN B C 1
ATOM 1488 O O . ASN B 1 49 ? -11.172 16.281 13 1 98 49 ASN B O 1
ATOM 1492 N N . GLY B 1 50 ? -11.102 14.141 12.461 1 98.56 50 GLY B N 1
ATOM 1493 C CA . GLY B 1 50 ? -9.672 14.055 12.695 1 98.56 50 GLY B CA 1
ATOM 1494 C C . GLY B 1 50 ? -8.852 14.742 11.625 1 98.56 50 GLY B C 1
ATOM 1495 O O . GLY B 1 50 ? -9.359 15.047 10.539 1 98.56 50 GLY B O 1
ATOM 1496 N N . ILE B 1 51 ? -7.531 15.008 11.953 1 97.38 51 ILE B N 1
ATOM 1497 C CA . ILE B 1 51 ? -6.684 15.766 11.047 1 97.38 51 ILE B CA 1
ATOM 1498 C C . ILE B 1 51 ? -5.23 15.328 11.203 1 97.38 51 ILE B C 1
ATOM 1500 O O . ILE B 1 51 ? -4.77 15.078 12.312 1 97.38 51 ILE B O 1
ATOM 1504 N N . ILE B 1 52 ? -4.555 15.164 10.133 1 98.19 52 ILE B N 1
ATOM 1505 C CA . ILE B 1 52 ? -3.098 15.234 10.094 1 98.19 52 ILE B CA 1
ATOM 1506 C C . ILE B 1 52 ? -2.656 16.594 9.57 1 98.19 52 ILE B C 1
ATOM 1508 O O . ILE B 1 52 ? -2.846 16.906 8.391 1 98.19 52 ILE B O 1
ATOM 1512 N N . GLN B 1 53 ? -2.082 17.297 10.398 1 95.44 53 GLN B N 1
ATOM 1513 C CA . GLN B 1 53 ? -1.786 18.703 10.125 1 95.44 53 GLN B CA 1
ATOM 1514 C C . GLN B 1 53 ? -0.813 18.844 8.961 1 95.44 53 GLN B C 1
ATOM 1516 O O . GLN B 1 53 ? 0.013 17.953 8.719 1 95.44 53 GLN B O 1
ATOM 1521 N N . MET B 1 54 ? -0.893 20.016 8.367 1 96.19 54 MET B N 1
ATOM 1522 C CA . MET B 1 54 ? 0.023 20.375 7.285 1 96.19 54 MET B CA 1
ATOM 1523 C C . MET B 1 54 ? 1.472 20.141 7.707 1 96.19 54 MET B C 1
ATOM 1525 O O . MET B 1 54 ? 1.88 20.562 8.789 1 96.19 54 MET B O 1
ATOM 1529 N N . HIS B 1 55 ? 2.189 19.453 6.902 1 97.25 55 HIS B N 1
ATOM 1530 C CA . HIS B 1 55 ? 3.58 19.109 7.18 1 97.25 55 HIS B CA 1
ATOM 1531 C C . HIS B 1 55 ? 4.328 18.75 5.902 1 97.25 55 HIS B C 1
ATOM 1533 O O . HIS B 1 55 ? 3.725 18.672 4.828 1 97.25 55 HIS B O 1
ATOM 1539 N N . TYR B 1 56 ? 5.613 18.656 5.957 1 96.94 56 TYR B N 1
ATOM 1540 C CA . TYR B 1 56 ? 6.418 18.125 4.863 1 96.94 56 TYR B CA 1
ATOM 1541 C C . TYR B 1 56 ? 7.559 17.266 5.395 1 96.94 56 TYR B C 1
ATOM 1543 O O . TYR B 1 56 ? 7.84 17.281 6.598 1 96.94 56 TYR B O 1
ATOM 1551 N N . HIS B 1 57 ? 8.133 16.5 4.609 1 97.81 57 HIS B N 1
ATOM 1552 C CA . HIS B 1 57 ? 9.234 15.602 4.918 1 97.81 57 HIS B CA 1
ATOM 1553 C C . HIS B 1 57 ? 10.031 15.258 3.662 1 97.81 57 HIS B C 1
ATOM 1555 O O . HIS B 1 57 ? 9.617 15.586 2.549 1 97.81 57 HIS B O 1
ATOM 1561 N N . ASP B 1 58 ? 11.227 14.672 3.869 1 97.56 58 ASP B N 1
ATOM 1562 C CA . ASP B 1 58 ? 12.18 14.453 2.785 1 97.56 58 ASP B CA 1
ATOM 1563 C C . ASP B 1 58 ? 11.812 13.227 1.964 1 97.56 58 ASP B C 1
ATOM 1565 O O . ASP B 1 58 ? 12.312 13.039 0.854 1 97.56 58 ASP B O 1
ATOM 1569 N N . TYR B 1 59 ? 11.031 12.336 2.469 1 96.31 59 TYR B N 1
ATOM 1570 C CA . TYR B 1 59 ? 10.602 11.172 1.699 1 96.31 59 TYR B CA 1
ATOM 1571 C C . TYR B 1 59 ? 9.336 11.477 0.906 1 96.31 59 TYR B C 1
ATOM 1573 O O . TYR B 1 59 ? 8.625 12.445 1.202 1 96.31 59 TYR B O 1
ATOM 1581 N N . TYR B 1 60 ? 9.125 10.773 -0.188 1 95.69 60 TYR B N 1
ATOM 1582 C CA . TYR B 1 60 ? 7.852 10.844 -0.894 1 95.69 60 TYR B CA 1
ATOM 1583 C C . TYR B 1 60 ? 6.891 9.773 -0.391 1 95.69 60 TYR B C 1
ATOM 1585 O O . TYR B 1 60 ? 7.305 8.82 0.268 1 95.69 60 TYR B O 1
ATOM 1593 N N . GLU B 1 61 ? 5.629 10 -0.607 1 97.19 61 GLU B N 1
ATOM 1594 C CA . GLU B 1 61 ? 4.656 9.039 -0.079 1 97.19 61 GLU B CA 1
ATOM 1595 C C . GLU B 1 61 ? 3.514 8.812 -1.063 1 97.19 61 GLU B C 1
ATOM 1597 O O . GLU B 1 61 ? 3.242 9.664 -1.913 1 97.19 61 GLU B O 1
ATOM 1602 N N . SER B 1 62 ? 2.951 7.637 -1.065 1 97.19 62 SER B N 1
ATOM 1603 C CA . SER B 1 62 ? 1.786 7.223 -1.843 1 97.19 62 SER B CA 1
ATOM 1604 C C . SER B 1 62 ? 0.662 6.734 -0.937 1 97.19 62 SER B C 1
ATOM 1606 O O . SER B 1 62 ? 0.893 5.93 -0.033 1 97.19 62 SER B O 1
ATOM 1608 N N . LEU B 1 63 ? -0.494 7.242 -1.145 1 98.75 63 LEU B N 1
ATOM 1609 C CA . LEU B 1 63 ? -1.655 6.812 -0.374 1 98.75 63 LEU B CA 1
ATOM 1610 C C . LEU B 1 63 ? -2.652 6.074 -1.26 1 98.75 63 LEU B C 1
ATOM 1612 O O . LEU B 1 63 ? -2.891 6.473 -2.402 1 98.75 63 LEU B O 1
ATOM 1616 N N . TYR B 1 64 ? -3.238 5.043 -0.79 1 98.94 64 TYR B N 1
ATOM 1617 C CA . TYR B 1 64 ? -4.434 4.414 -1.333 1 98.94 64 TYR B CA 1
ATOM 1618 C C . TYR B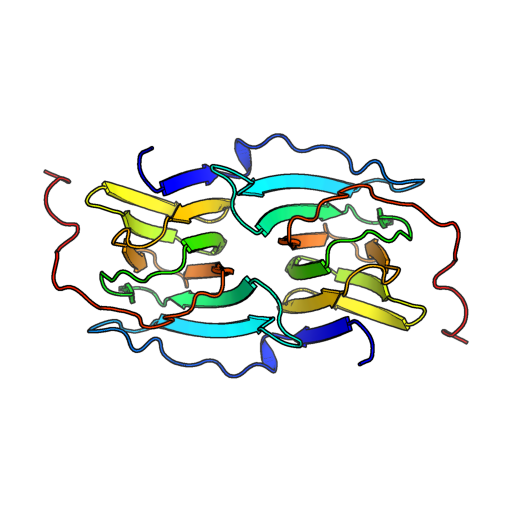 1 64 ? -5.566 4.414 -0.311 1 98.94 64 TYR B C 1
ATOM 1620 O O . TYR B 1 64 ? -5.43 3.85 0.776 1 98.94 64 TYR B O 1
ATOM 1628 N N . ILE B 1 65 ? -6.711 5.055 -0.667 1 98.94 65 ILE B N 1
ATOM 1629 C CA . ILE B 1 65 ? -7.836 5.18 0.254 1 98.94 65 ILE B CA 1
ATOM 1630 C C . ILE B 1 65 ? -8.688 3.914 0.208 1 98.94 65 ILE B C 1
ATOM 1632 O O . ILE B 1 65 ? -9.266 3.588 -0.829 1 98.94 65 ILE B O 1
ATOM 1636 N N . ILE B 1 66 ? -8.75 3.248 1.327 1 98.88 66 ILE B N 1
ATOM 1637 C CA . ILE B 1 66 ? -9.484 1.988 1.412 1 98.88 66 ILE B CA 1
ATOM 1638 C C . ILE B 1 66 ? -10.945 2.262 1.747 1 98.88 66 ILE B C 1
ATOM 1640 O O . ILE B 1 66 ? -11.844 1.667 1.151 1 98.88 66 ILE B O 1
ATOM 1644 N N . ARG B 1 67 ? -11.117 3.105 2.721 1 98.56 67 ARG B N 1
ATOM 1645 C CA . ARG B 1 67 ? -12.453 3.43 3.223 1 98.56 67 ARG B CA 1
ATOM 1646 C C . ARG B 1 67 ? -12.531 4.891 3.652 1 98.56 67 ARG B C 1
ATOM 1648 O O . ARG B 1 67 ? -11.547 5.457 4.133 1 98.56 67 ARG B O 1
ATOM 1655 N N . GLY B 1 68 ? -13.773 5.457 3.518 1 98.75 68 GLY B N 1
ATOM 1656 C CA . GLY B 1 68 ? -14.008 6.812 3.992 1 98.75 68 GLY B CA 1
ATOM 1657 C C . GLY B 1 68 ? -13.641 7.875 2.975 1 98.75 68 GLY B C 1
ATOM 1658 O O . GLY B 1 68 ? -13.531 7.586 1.78 1 98.75 68 GLY B O 1
ATOM 1659 N N . LYS B 1 69 ? -13.656 9.102 3.412 1 98.62 69 LYS B N 1
ATOM 1660 C CA . LYS B 1 69 ? -13.289 10.242 2.574 1 98.62 69 LYS B CA 1
ATOM 1661 C C . LYS B 1 69 ? -12.539 11.297 3.379 1 98.62 69 LYS B C 1
ATOM 1663 O O . LYS B 1 69 ? -12.555 11.273 4.613 1 98.62 69 LYS B O 1
ATOM 1668 N N . CYS B 1 70 ? -11.859 12.156 2.68 1 98.44 70 CYS B N 1
ATOM 1669 C CA . CYS B 1 70 ? -11.156 13.258 3.332 1 98.44 70 CYS B CA 1
ATOM 1670 C C . CYS B 1 70 ? -10.922 14.406 2.361 1 98.44 70 CYS B C 1
ATOM 1672 O O . CYS B 1 70 ? -11.102 14.25 1.151 1 98.44 70 CYS B O 1
ATOM 1674 N N . ILE B 1 71 ? -10.648 15.469 2.92 1 97.69 71 ILE B N 1
ATOM 1675 C CA . ILE B 1 71 ? -10.047 16.578 2.172 1 97.69 71 ILE B CA 1
ATOM 1676 C C . ILE B 1 71 ? -8.531 16.531 2.324 1 97.69 71 ILE B C 1
ATOM 1678 O O . ILE B 1 71 ? -8.008 16.516 3.441 1 97.69 71 ILE B O 1
ATOM 1682 N N . ALA B 1 72 ? -7.871 16.438 1.231 1 97.5 72 ALA B N 1
ATOM 1683 C CA . ALA B 1 72 ? -6.414 16.516 1.205 1 97.5 72 ALA B CA 1
ATOM 1684 C C . ALA B 1 72 ? -5.961 17.875 0.647 1 97.5 72 ALA B C 1
ATOM 1686 O O . ALA B 1 72 ? -6.465 18.328 -0.381 1 97.5 72 ALA B O 1
ATOM 1687 N N . CYS B 1 73 ? -5.094 18.438 1.299 1 95.62 73 CYS B N 1
ATOM 1688 C CA . CYS B 1 73 ? -4.434 19.641 0.804 1 95.62 73 CYS B CA 1
ATOM 1689 C C . CYS B 1 73 ? -2.975 19.359 0.468 1 95.62 73 CYS B C 1
ATOM 1691 O O . CYS B 1 73 ? -2.203 18.953 1.333 1 95.62 73 CYS B O 1
ATOM 1693 N N . VAL B 1 74 ? -2.645 19.562 -0.788 1 94.06 74 VAL B N 1
ATOM 1694 C CA . VAL B 1 74 ? -1.27 19.391 -1.242 1 94.06 74 VAL B CA 1
ATOM 1695 C C . VAL B 1 74 ? -0.787 20.656 -1.933 1 94.06 74 VAL B C 1
ATOM 1697 O O . VAL B 1 74 ? -1.324 21.047 -2.971 1 94.06 74 VAL B O 1
ATOM 1700 N N . ASN B 1 75 ? 0.291 21.203 -1.477 1 81.75 75 ASN B N 1
ATOM 1701 C CA . ASN B 1 75 ? 0.856 22.453 -1.968 1 81.75 75 ASN B CA 1
ATOM 1702 C C . ASN B 1 75 ? -0.235 23.469 -2.334 1 81.75 75 ASN B C 1
ATOM 1704 O O . ASN B 1 75 ? -0.24 24 -3.439 1 81.75 75 ASN B O 1
ATOM 1708 N N . ASN B 1 76 ? -1.266 23.688 -1.662 1 81.19 76 ASN B N 1
ATOM 1709 C CA . ASN B 1 76 ? -2.314 24.703 -1.734 1 81.19 76 ASN B CA 1
ATOM 1710 C C . ASN B 1 76 ? -3.498 24.219 -2.57 1 81.19 76 ASN B C 1
ATOM 1712 O O . ASN B 1 76 ? -4.418 25 -2.848 1 81.19 76 ASN B O 1
ATOM 1716 N N . ASP B 1 77 ? -3.377 23.031 -3.115 1 90 77 ASP B N 1
ATOM 1717 C CA . ASP B 1 77 ? -4.516 22.438 -3.805 1 90 77 ASP B CA 1
ATOM 1718 C C . ASP B 1 77 ? -5.332 21.562 -2.857 1 90 77 ASP B C 1
ATOM 1720 O O . ASP B 1 77 ? -4.789 20.672 -2.197 1 90 77 ASP B O 1
ATOM 1724 N N . SER B 1 78 ? -6.562 21.938 -2.766 1 93.31 78 SER B N 1
ATOM 1725 C CA . SER B 1 78 ? -7.469 21.141 -1.95 1 93.31 78 SER B CA 1
ATOM 1726 C C . SER B 1 78 ? -8.281 20.172 -2.811 1 93.31 78 SER B C 1
ATOM 1728 O O . SER B 1 78 ? -8.844 20.578 -3.832 1 93.31 78 SER B O 1
ATOM 1730 N N . MET B 1 79 ? -8.336 18.969 -2.432 1 95.81 79 MET B N 1
ATOM 1731 C CA . MET B 1 79 ? -9.086 17.969 -3.186 1 95.81 79 MET B CA 1
ATOM 1732 C C . MET B 1 79 ? -9.75 16.969 -2.25 1 95.81 79 MET B C 1
ATOM 1734 O O . MET B 1 79 ? -9.25 16.703 -1.152 1 95.81 79 MET B O 1
ATOM 1738 N N . GLU B 1 80 ? -10.828 16.484 -2.719 1 97.69 80 GLU B N 1
ATOM 1739 C CA . GLU B 1 80 ? -11.461 15.391 -1.981 1 97.69 80 GLU B CA 1
ATOM 1740 C C . GLU B 1 80 ? -10.914 14.039 -2.426 1 97.69 80 GLU B C 1
ATOM 1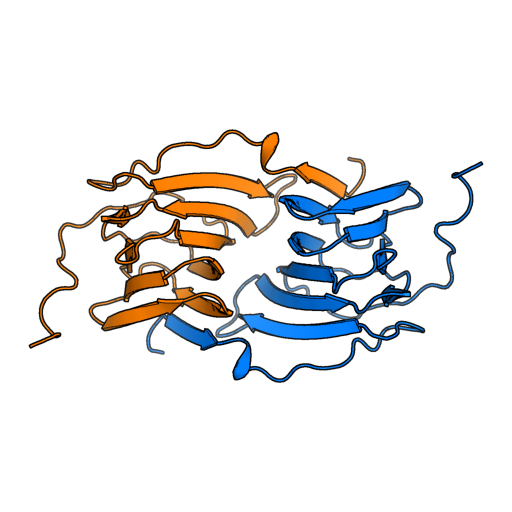742 O O . GLU B 1 80 ? -10.727 13.797 -3.621 1 97.69 80 GLU B O 1
ATOM 1747 N N . LEU B 1 81 ? -10.641 13.18 -1.474 1 98.56 81 LEU B N 1
ATOM 1748 C CA . LEU B 1 81 ? -10.305 11.781 -1.723 1 98.56 81 LEU B CA 1
ATOM 1749 C C . LEU B 1 81 ? -11.328 10.852 -1.081 1 98.56 81 LEU B C 1
ATOM 1751 O O . LEU B 1 81 ? -11.867 11.156 -0.015 1 98.56 81 LEU B O 1
ATOM 1755 N N . LYS B 1 82 ? -11.578 9.797 -1.745 1 98.75 82 LYS B N 1
ATOM 1756 C CA . LYS B 1 82 ? -12.508 8.789 -1.245 1 98.75 82 LYS B CA 1
ATOM 1757 C C . LYS B 1 82 ? -12.023 7.383 -1.592 1 98.75 82 LYS B C 1
ATOM 1759 O O . LYS B 1 82 ? -11.016 7.219 -2.287 1 98.75 82 LYS B O 1
ATOM 1764 N N . SER B 1 83 ? -12.781 6.41 -1.069 1 98.75 83 SER B N 1
ATOM 1765 C CA . SER B 1 83 ? -12.422 5.02 -1.323 1 98.75 83 SER B CA 1
ATOM 1766 C C . SER B 1 83 ? -12.133 4.785 -2.801 1 98.75 83 SER B C 1
ATOM 1768 O O . SER B 1 83 ? -12.906 5.203 -3.666 1 98.75 83 SER B O 1
ATOM 1770 N N . GLY B 1 84 ? -11.008 4.207 -3.072 1 98.81 84 GLY B N 1
ATOM 1771 C CA . GLY B 1 84 ? -10.609 3.914 -4.441 1 98.81 84 GLY B CA 1
ATOM 1772 C C . GLY B 1 84 ? -9.672 4.953 -5.027 1 98.81 84 GLY B C 1
ATOM 1773 O O . GLY B 1 84 ? -9.055 4.723 -6.066 1 98.81 84 GLY B O 1
ATOM 1774 N N . ASP B 1 85 ? -9.586 6.102 -4.387 1 98.88 85 ASP B N 1
ATOM 1775 C CA . ASP B 1 85 ? -8.641 7.117 -4.832 1 98.88 85 ASP B CA 1
ATOM 1776 C C . ASP B 1 85 ? -7.227 6.797 -4.348 1 98.88 85 ASP B C 1
ATOM 1778 O O . ASP B 1 85 ? -7.051 6.16 -3.307 1 98.88 85 ASP B O 1
ATOM 1782 N N . PHE B 1 86 ? -6.199 7.168 -5.094 1 98.69 86 PHE B N 1
ATOM 1783 C CA . PHE B 1 86 ? -4.797 7.121 -4.703 1 98.69 86 PHE B CA 1
ATOM 1784 C C . PHE B 1 86 ? -4.094 8.43 -5.051 1 98.69 86 PHE B C 1
ATOM 1786 O O . PHE B 1 86 ? -4.543 9.164 -5.93 1 98.69 86 PHE B O 1
ATOM 1793 N N . ILE B 1 87 ? -3.021 8.719 -4.328 1 97.25 87 ILE B N 1
ATOM 1794 C CA . ILE B 1 87 ? -2.283 9.945 -4.59 1 97.25 87 ILE B CA 1
ATOM 1795 C C . ILE B 1 87 ? -0.802 9.734 -4.281 1 97.25 87 ILE B C 1
ATOM 1797 O O . ILE B 1 87 ? -0.455 9.062 -3.305 1 97.25 87 ILE B O 1
ATOM 1801 N N . PHE B 1 88 ? 0.027 10.18 -5.152 1 96.31 88 PHE B N 1
ATOM 1802 C CA . PHE B 1 88 ? 1.459 10.32 -4.914 1 96.31 88 PHE B CA 1
ATOM 1803 C C . PHE B 1 88 ? 1.807 11.75 -4.52 1 96.31 88 PHE B C 1
ATOM 1805 O O . PHE B 1 88 ? 1.344 12.703 -5.152 1 96.31 88 PHE B O 1
ATOM 1812 N N . ILE B 1 89 ? 2.521 11.891 -3.449 1 96.06 89 ILE B N 1
ATOM 1813 C CA . ILE B 1 89 ? 3.002 13.195 -2.99 1 96.06 89 ILE B CA 1
ATOM 1814 C C . ILE B 1 89 ? 4.527 13.195 -2.938 1 96.06 89 ILE B C 1
ATOM 1816 O O . ILE B 1 89 ? 5.129 12.414 -2.189 1 96.06 89 ILE B O 1
ATOM 1820 N N . ASP B 1 90 ? 5.176 14.094 -3.637 1 95.06 90 ASP B N 1
ATOM 1821 C CA . ASP B 1 90 ? 6.629 14.117 -3.768 1 95.06 90 ASP B CA 1
ATOM 1822 C C . ASP B 1 90 ? 7.281 14.68 -2.506 1 95.06 90 ASP B C 1
ATOM 1824 O O . ASP B 1 90 ? 6.602 15.25 -1.649 1 95.06 90 ASP B O 1
ATOM 1828 N N . SER B 1 91 ? 8.609 14.406 -2.426 1 95.31 91 SER B N 1
ATOM 1829 C CA . SER B 1 91 ? 9.43 14.906 -1.326 1 95.31 91 SER B CA 1
ATOM 1830 C C . SER B 1 91 ? 9.227 16.406 -1.135 1 95.31 91 SER B C 1
ATOM 1832 O O . SER B 1 91 ? 9.164 17.156 -2.109 1 95.31 91 SER B O 1
ATOM 1834 N N . ARG B 1 92 ? 8.969 16.797 0.108 1 95.88 92 ARG B N 1
ATOM 1835 C CA . ARG B 1 92 ? 8.938 18.172 0.598 1 95.88 92 ARG B CA 1
ATOM 1836 C C . ARG B 1 92 ? 7.703 18.906 0.091 1 95.88 92 ARG B C 1
ATOM 1838 O O . ARG B 1 92 ? 7.609 20.141 0.209 1 95.88 92 ARG B O 1
ATOM 1845 N N . PHE B 1 93 ? 6.812 18.219 -0.475 1 95.12 93 PHE B N 1
ATOM 1846 C CA . PHE B 1 93 ? 5.516 18.828 -0.777 1 95.12 93 PHE B CA 1
ATOM 1847 C C . PHE B 1 93 ? 4.613 18.812 0.451 1 95.12 93 PHE B C 1
ATOM 1849 O O . PHE B 1 93 ? 4.352 17.75 1.023 1 95.12 93 PHE B O 1
ATOM 1856 N N . LYS B 1 94 ? 4.191 20 0.792 1 95.88 94 LYS B N 1
ATOM 1857 C CA . LYS B 1 94 ? 3.344 20.141 1.974 1 95.88 94 LYS B CA 1
ATOM 1858 C C . LYS B 1 94 ? 1.988 19.484 1.762 1 95.88 94 LYS B C 1
ATOM 1860 O O . LYS B 1 94 ? 1.396 19.594 0.687 1 95.88 94 LYS B O 1
ATOM 1865 N N . HIS B 1 95 ? 1.523 18.797 2.789 1 96.81 95 HIS B N 1
ATOM 1866 C CA . HIS B 1 95 ? 0.223 18.141 2.66 1 96.81 95 HIS B CA 1
ATOM 1867 C C . HIS B 1 95 ? -0.447 17.984 4.02 1 96.81 95 HIS B C 1
ATOM 1869 O O . HIS B 1 95 ? 0.228 17.969 5.051 1 96.81 95 HIS B O 1
ATOM 1875 N N . GLU B 1 96 ? -1.713 17.984 3.98 1 97 96 GLU B N 1
ATOM 1876 C CA . GLU B 1 96 ? -2.629 17.844 5.105 1 97 96 GLU B CA 1
ATOM 1877 C C . GLU B 1 96 ? -3.812 16.938 4.738 1 97 96 GLU B C 1
ATOM 1879 O O . GLU B 1 96 ? -4.277 16.953 3.598 1 97 96 GLU B O 1
ATOM 1884 N N . LEU B 1 97 ? -4.266 16.156 5.68 1 97.75 97 LEU B N 1
ATOM 1885 C CA . LEU B 1 97 ? -5.469 15.344 5.5 1 97.75 97 LEU B CA 1
ATOM 1886 C C . LEU B 1 97 ? -6.484 15.633 6.602 1 97.75 97 LEU B C 1
ATOM 1888 O O . LEU B 1 97 ? -6.145 15.602 7.785 1 97.75 97 LEU B O 1
ATOM 1892 N N . ILE B 1 98 ? -7.695 15.875 6.211 1 97.56 98 ILE B N 1
ATOM 1893 C CA . ILE B 1 98 ? -8.797 16.094 7.141 1 97.56 98 ILE B CA 1
ATOM 1894 C C . ILE B 1 98 ? -9.938 15.125 6.82 1 97.56 98 ILE B C 1
ATOM 1896 O O . ILE B 1 98 ? -10.43 15.102 5.691 1 97.56 98 ILE B O 1
ATOM 1900 N N . ASN B 1 99 ? -10.344 14.312 7.801 1 98.62 99 ASN B N 1
ATOM 1901 C CA . ASN B 1 99 ? -11.539 13.5 7.617 1 98.62 99 ASN B CA 1
ATOM 1902 C C . ASN B 1 99 ? -12.812 14.312 7.832 1 98.62 99 ASN B C 1
ATOM 1904 O O . ASN B 1 99 ? -13.242 14.516 8.969 1 98.62 99 ASN B O 1
ATOM 1908 N N . ASN B 1 100 ? -13.32 14.695 6.738 1 97.69 100 ASN B N 1
ATOM 1909 C CA . ASN B 1 100 ? -14.539 15.492 6.805 1 97.69 100 ASN B CA 1
ATOM 1910 C C . ASN B 1 100 ? -15.789 14.625 6.68 1 97.69 100 ASN B C 1
ATOM 1912 O O . ASN B 1 100 ? -16.875 15.125 6.395 1 97.69 100 ASN B O 1
ATOM 1916 N N . GLY B 1 101 ? -15.656 13.344 6.645 1 98 101 GLY B N 1
ATOM 1917 C CA . GLY B 1 101 ? -16.766 12.414 6.566 1 98 101 GLY B CA 1
ATOM 1918 C C . GLY B 1 101 ? -17.25 11.945 7.926 1 98 101 GLY B C 1
ATOM 1919 O O . GLY B 1 101 ? -16.734 12.375 8.953 1 98 101 GLY B O 1
ATOM 1920 N N . SER B 1 102 ? -18.25 11.062 7.91 1 98.38 102 SER B N 1
ATOM 1921 C CA . SER B 1 102 ? -18.859 10.578 9.141 1 98.38 102 SER B CA 1
ATOM 1922 C C . SER B 1 102 ? -18.328 9.203 9.523 1 98.38 102 SER B C 1
ATOM 1924 O O . SER B 1 102 ? -18.641 8.68 10.594 1 98.38 102 SER B O 1
ATOM 1926 N N . GLU B 1 103 ? -17.547 8.594 8.688 1 98.69 103 GLU B N 1
ATOM 1927 C CA . GLU B 1 103 ? -16.938 7.301 8.961 1 98.69 103 GLU B CA 1
ATOM 1928 C C . GLU B 1 103 ? -15.414 7.418 9.055 1 98.69 103 GLU B C 1
ATOM 1930 O O . GLU B 1 103 ? -14.836 8.43 8.648 1 98.69 103 GLU B O 1
ATOM 1935 N N . ASP B 1 104 ? -14.805 6.426 9.617 1 98.94 104 ASP B N 1
ATOM 1936 C CA . ASP B 1 104 ? -13.344 6.391 9.68 1 98.94 104 ASP B CA 1
ATOM 1937 C C . ASP B 1 104 ? -12.734 6.469 8.281 1 98.94 104 ASP B C 1
ATOM 1939 O O . ASP B 1 104 ? -13.219 5.828 7.348 1 98.94 104 ASP B O 1
ATOM 1943 N N . LEU B 1 105 ? -11.781 7.34 8.141 1 98.94 105 LEU B N 1
ATOM 1944 C CA . LEU B 1 105 ? -10.906 7.285 6.973 1 98.94 105 LEU B CA 1
ATOM 1945 C C . LEU B 1 105 ? -9.789 6.27 7.18 1 98.94 105 LEU B C 1
ATOM 1947 O O . LEU B 1 105 ? -9.062 6.332 8.172 1 98.94 105 LEU B O 1
ATOM 1951 N N . GLU B 1 106 ? -9.727 5.262 6.285 1 98.94 106 GLU B N 1
ATOM 1952 C CA . GLU B 1 106 ? -8.672 4.254 6.301 1 98.94 106 GLU B CA 1
ATOM 1953 C C . GLU B 1 106 ? -7.863 4.277 5.004 1 98.94 106 GLU B C 1
ATOM 1955 O O . GLU B 1 106 ? -8.438 4.25 3.912 1 98.94 106 GLU B O 1
ATOM 1960 N N . PHE B 1 107 ? -6.555 4.379 5.152 1 98.94 107 PHE B N 1
ATOM 1961 C CA . PHE B 1 107 ? -5.754 4.316 3.938 1 98.94 107 PHE B CA 1
ATOM 1962 C C . PHE B 1 107 ? -4.414 3.641 4.203 1 98.94 107 PHE B C 1
ATOM 1964 O O . PHE B 1 107 ? -3.977 3.553 5.352 1 98.94 107 PHE B O 1
ATOM 1971 N N . ILE B 1 108 ? -3.826 3.029 3.152 1 98.94 108 ILE B N 1
ATOM 1972 C CA . ILE B 1 108 ? -2.447 2.555 3.146 1 98.94 108 ILE B CA 1
ATOM 1973 C C . ILE B 1 108 ? -1.524 3.66 2.639 1 98.94 108 ILE B C 1
ATOM 1975 O O . ILE B 1 108 ? -1.845 4.348 1.665 1 98.94 108 ILE B O 1
ATOM 1979 N N . CYS B 1 109 ? -0.449 3.871 3.312 1 98.88 109 CYS B N 1
ATOM 1980 C CA . CYS B 1 109 ? 0.578 4.836 2.932 1 98.88 109 CYS B CA 1
ATOM 1981 C C . CYS B 1 109 ? 1.929 4.152 2.756 1 98.88 109 CYS B C 1
ATOM 1983 O O . CYS B 1 109 ? 2.389 3.438 3.648 1 98.88 109 CYS B O 1
ATOM 1985 N N . VAL B 1 110 ? 2.535 4.348 1.637 1 97.69 110 VAL B N 1
ATOM 1986 C CA . VAL B 1 110 ? 3.863 3.824 1.343 1 97.69 110 VAL B CA 1
ATOM 1987 C C . VAL B 1 110 ? 4.859 4.977 1.22 1 97.69 110 VAL B C 1
ATOM 1989 O O . VAL B 1 110 ? 4.582 5.973 0.547 1 97.69 110 VAL B O 1
ATOM 1992 N N . ILE B 1 111 ? 5.969 4.816 1.923 1 97 111 ILE B N 1
ATOM 1993 C CA . ILE B 1 111 ? 7.008 5.84 1.852 1 97 111 ILE B CA 1
ATOM 1994 C C . ILE B 1 111 ? 8.344 5.191 1.486 1 97 111 ILE B C 1
ATOM 1996 O O . ILE B 1 111 ? 8.547 4 1.723 1 97 111 ILE B O 1
ATOM 2000 N N . ASN B 1 112 ? 9.227 5.969 0.855 1 95.06 112 ASN B N 1
ATOM 2001 C CA . ASN B 1 112 ? 10.617 5.535 0.761 1 95.06 112 ASN B CA 1
ATOM 2002 C C . ASN B 1 112 ? 11.43 5.98 1.975 1 95.06 112 ASN B C 1
ATOM 2004 O O . ASN B 1 112 ? 11.062 6.941 2.652 1 95.06 112 ASN B O 1
ATOM 2008 N N . TYR B 1 113 ? 12.5 5.262 2.26 1 94.94 113 TYR B N 1
ATOM 2009 C CA . TYR B 1 113 ? 13.406 5.695 3.318 1 94.94 113 TYR B CA 1
ATOM 2010 C C . TYR B 1 113 ? 14.422 6.703 2.787 1 94.94 113 TYR B C 1
ATOM 2012 O O . TYR B 1 113 ? 14.945 6.543 1.681 1 94.94 113 TYR B O 1
ATOM 2020 N N . THR B 1 114 ? 14.617 7.719 3.551 1 94.56 114 THR B N 1
ATOM 2021 C CA . THR B 1 114 ? 15.633 8.727 3.27 1 94.56 114 THR B CA 1
ATOM 2022 C C . THR B 1 114 ? 16.547 8.914 4.469 1 94.56 114 THR B C 1
ATOM 2024 O O . THR B 1 114 ? 16.297 8.375 5.551 1 94.56 114 THR B O 1
ATOM 2027 N N . LYS B 1 115 ? 17.656 9.578 4.203 1 94.62 115 LYS B N 1
ATOM 2028 C CA . LYS B 1 115 ? 18.594 9.836 5.285 1 94.62 115 LYS B CA 1
ATOM 2029 C C . LYS B 1 115 ? 17.922 10.555 6.445 1 94.62 115 LYS B C 1
ATOM 2031 O O . LYS B 1 115 ? 18.188 10.258 7.609 1 94.62 115 LYS B O 1
ATOM 2036 N N . ASN B 1 116 ? 17.156 11.5 6.152 1 96.81 116 ASN B N 1
ATOM 2037 C CA . ASN B 1 116 ? 16.406 12.258 7.141 1 96.81 116 ASN B CA 1
ATOM 2038 C C . ASN B 1 116 ? 14.93 11.867 7.145 1 96.81 116 ASN B C 1
ATOM 2040 O O . ASN B 1 116 ? 14.211 12.109 6.168 1 96.81 116 ASN B O 1
ATOM 2044 N N . MET B 1 117 ? 14.438 11.305 8.227 1 96.5 117 MET B N 1
ATOM 2045 C CA . MET B 1 117 ? 13.062 10.812 8.32 1 96.5 117 MET B CA 1
ATOM 2046 C C . MET B 1 117 ? 12.203 11.75 9.164 1 96.5 117 MET B C 1
ATOM 2048 O O . MET B 1 117 ? 11.078 11.406 9.523 1 96.5 117 MET B O 1
ATOM 2052 N N . ASP B 1 118 ? 12.68 12.891 9.422 1 97.38 118 ASP B N 1
ATOM 2053 C CA . ASP B 1 118 ? 11.945 13.844 10.25 1 97.38 118 ASP B CA 1
ATOM 2054 C C . ASP B 1 118 ? 10.703 14.352 9.531 1 97.38 118 ASP B C 1
ATOM 2056 O O . ASP B 1 118 ? 10.711 14.508 8.305 1 97.38 118 ASP B O 1
ATOM 2060 N N . ILE B 1 119 ? 9.695 14.602 10.289 1 98.31 119 ILE B N 1
ATOM 2061 C CA . ILE B 1 119 ? 8.477 15.234 9.812 1 98.31 119 ILE B CA 1
ATOM 2062 C C . ILE B 1 119 ? 8.375 16.656 10.367 1 98.31 119 ILE B C 1
ATOM 2064 O O . ILE B 1 119 ? 8.516 16.875 11.57 1 98.31 119 ILE B O 1
ATOM 2068 N N . ILE B 1 120 ? 8.125 17.656 9.516 1 97.88 120 ILE B N 1
ATOM 2069 C CA . ILE B 1 120 ? 8.133 19.047 9.938 1 97.88 120 ILE B CA 1
ATOM 2070 C C . ILE B 1 120 ? 6.738 19.641 9.781 1 97.88 120 ILE B C 1
ATOM 2072 O O . ILE B 1 120 ? 6.289 19.922 8.664 1 97.88 120 ILE B O 1
ATOM 2076 N N . PRO B 1 121 ? 6.055 19.797 10.914 1 97.06 121 PRO B N 1
ATOM 2077 C CA . PRO B 1 121 ? 4.766 20.484 10.828 1 97.06 121 PRO B CA 1
ATOM 2078 C C . PRO B 1 121 ? 4.906 21.953 10.438 1 97.06 121 PRO B C 1
ATOM 2080 O O . PRO B 1 121 ? 5.906 22.594 10.773 1 97.06 121 PRO B O 1
ATOM 2083 N N . VAL B 1 122 ? 3.916 22.453 9.703 1 94.81 122 VAL B N 1
ATOM 2084 C CA . VAL B 1 122 ? 3.877 23.859 9.352 1 94.81 122 VAL B CA 1
ATOM 2085 C C . VAL B 1 122 ? 2.479 24.422 9.609 1 94.81 122 VAL B C 1
ATOM 2087 O O . VAL B 1 122 ? 1.496 23.672 9.609 1 94.81 122 VAL B O 1
ATOM 2090 N N . ASN B 1 123 ? 2.281 25.656 9.914 1 88 123 ASN B N 1
ATOM 2091 C CA . ASN B 1 123 ? 0.999 26.281 10.242 1 88 123 ASN B CA 1
ATOM 2092 C C . ASN B 1 123 ? 0.349 26.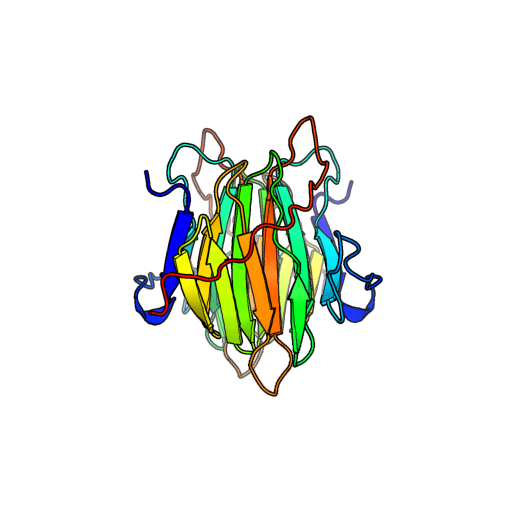906 9.008 1 88 123 ASN B C 1
ATOM 2094 O O . ASN B 1 123 ? -0.572 27.703 9.133 1 88 123 ASN B O 1
ATOM 2098 N N . ASP B 1 124 ? 0.734 26.406 7.879 1 80.88 124 ASP B N 1
ATOM 2099 C CA . ASP B 1 124 ? 0.094 26.906 6.668 1 80.88 124 ASP B CA 1
ATOM 2100 C C . ASP B 1 124 ? -1.347 26.406 6.562 1 80.88 124 ASP B C 1
ATOM 2102 O O . ASP B 1 124 ? -1.665 25.312 7.016 1 80.88 12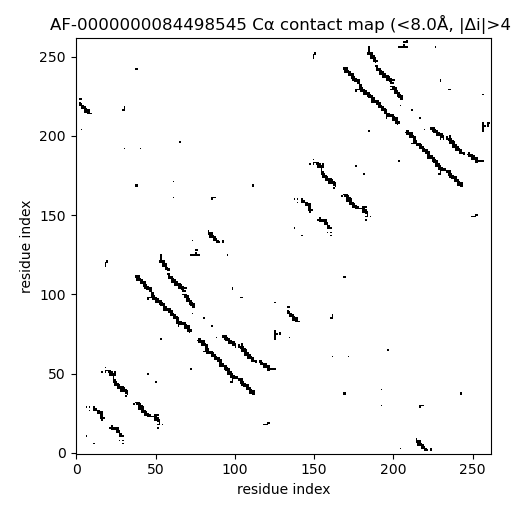4 ASP B O 1
ATOM 2106 N N . GLU B 1 125 ? -2.398 27.203 6.406 1 70.88 125 GLU B N 1
ATOM 2107 C CA . GLU B 1 125 ? -3.764 26.75 6.145 1 70.88 125 GLU B CA 1
ATOM 2108 C C . GLU B 1 125 ? -3.967 26.422 4.668 1 70.88 125 GLU B C 1
ATOM 2110 O O . GLU B 1 125 ? -3.371 27.062 3.797 1 70.88 125 GLU B O 1
ATOM 2115 N N . CYS B 1 126 ? -4.48 25.141 4.387 1 68.56 126 CYS B N 1
ATOM 2116 C CA . CYS B 1 126 ? -4.812 24.844 3 1 68.56 126 CYS B CA 1
ATOM 2117 C C . CYS B 1 126 ? -5.82 25.844 2.451 1 68.56 126 CYS B C 1
ATOM 2119 O O . CYS B 1 126 ? -6.348 25.656 1.352 1 68.56 126 CYS B O 1
ATOM 2121 N N . ARG B 1 127 ? -6.348 26.812 3.217 1 51.12 127 ARG B N 1
ATOM 2122 C CA . ARG B 1 127 ? -7.586 27.578 3.119 1 51.12 127 ARG B CA 1
ATOM 2123 C C . ARG B 1 127 ? -7.84 28.016 1.685 1 51.12 127 ARG B C 1
ATOM 2125 O O . ARG B 1 127 ? -8.953 27.891 1.174 1 51.12 127 ARG B O 1
ATOM 2132 N N . ASP B 1 128 ? -7.172 28.984 1.185 1 44.03 128 ASP B N 1
ATOM 2133 C CA . ASP B 1 128 ? -7.867 30.109 0.585 1 44.03 128 ASP B CA 1
ATOM 2134 C C . ASP B 1 128 ? -8.523 29.719 -0.738 1 44.03 128 ASP B C 1
ATOM 2136 O O . ASP B 1 128 ? -9.273 30.5 -1.319 1 44.03 128 ASP B O 1
ATOM 2140 N N . ASN B 1 129 ? -8.023 28.688 -1.485 1 40.56 129 ASN B N 1
ATOM 2141 C CA . ASN B 1 129 ? -8.68 28.969 -2.762 1 40.56 129 ASN B CA 1
ATOM 2142 C C . ASN B 1 129 ? -10.086 28.391 -2.809 1 40.56 129 ASN B C 1
ATOM 2144 O O . ASN B 1 129 ? -10.664 28.219 -3.887 1 40.56 129 ASN B O 1
ATOM 2148 N N . VAL B 1 130 ? -10.594 27.844 -1.829 1 35.16 130 VAL B N 1
ATOM 2149 C CA . VAL B 1 130 ? -12.023 27.578 -1.938 1 35.16 130 VAL B CA 1
ATOM 2150 C C . VAL B 1 130 ? -12.797 28.891 -1.872 1 35.16 130 VAL B C 1
ATOM 2152 O O . VAL B 1 130 ? -13.117 29.375 -0.785 1 35.16 130 VAL B O 1
ATOM 2155 N N . ILE B 1 131 ? -12.305 30 -2.266 1 28.36 131 ILE B N 1
ATOM 2156 C CA . ILE B 1 131 ? -13.227 31.125 -2.447 1 28.36 131 ILE B CA 1
ATOM 2157 C C . ILE B 1 131 ? -14.188 30.812 -3.592 1 28.36 131 ILE B C 1
ATOM 2159 O O . ILE B 1 131 ? -13.766 30.406 -4.676 1 28.36 131 ILE B O 1
#

Solvent-accessible surface area (backbone atoms only — not comparable to full-atom values): 13349 Å² total; per-residue (Å²): 126,90,51,50,51,72,51,41,56,91,78,45,72,75,38,72,48,85,44,76,81,26,36,61,25,32,37,27,84,74,44,57,64,64,87,74,47,66,47,33,39,29,41,36,40,26,34,55,73,11,28,44,46,30,24,31,31,66,37,32,40,35,39,39,29,68,36,40,30,28,41,35,25,47,76,63,43,72,42,79,43,35,53,47,23,32,37,41,39,34,55,58,47,37,35,28,42,32,18,77,36,90,45,55,20,30,31,42,37,36,30,45,72,49,95,54,80,62,74,45,59,48,89,66,71,60,62,69,74,79,111,125,91,51,52,51,72,51,40,57,90,79,44,75,75,39,73,48,84,44,76,82,25,36,61,26,33,38,28,82,73,44,57,57,70,84,74,46,66,45,32,40,30,40,37,42,25,34,54,74,11,29,44,46,31,24,32,30,66,36,33,39,36,39,38,30,69,35,40,31,29,42,35,25,46,74,62,43,71,43,80,44,36,54,47,25,33,36,40,40,33,54,60,46,37,34,26,44,32,18,77,37,90,45,55,20,33,31,41,36,37,33,45,72,48,96,54,79,61,74,46,59,49,89,68,73,58,59,69,72,80,111

InterPro domains:
  IPR011051 RmlC-like cupin domain superfamily [SSF51182] (13-124)
  IPR013096 Cupin 2, conserved barrel [PF07883] (43-110)
  IPR014710 RmlC-like jelly roll fold [G3DSA:2.60.120.10] (4-114)
  IPR051610 Glucose-6-phosphate isomerase/Oxalate decarboxylase [PTHR35848] (11-120)

Organism: NCBI:txid312540